Protein AF-A0A443I5N4-F1 (afdb_monomer)

Structure (mmCIF, N/CA/C/O backbone):
data_AF-A0A443I5N4-F1
#
_entry.id   AF-A0A443I5N4-F1
#
loop_
_atom_site.group_PDB
_atom_site.id
_atom_site.type_symbol
_atom_site.label_atom_id
_atom_site.label_alt_id
_atom_site.label_comp_id
_atom_site.label_asym_id
_atom_site.label_entity_id
_atom_site.label_seq_id
_atom_site.pdbx_PDB_ins_code
_atom_site.Cartn_x
_atom_site.Cartn_y
_atom_site.Cartn_z
_atom_site.occupancy
_atom_site.B_iso_or_equiv
_atom_site.auth_seq_id
_atom_site.auth_comp_id
_atom_site.auth_asym_id
_atom_site.auth_atom_id
_atom_site.pdbx_PDB_model_num
ATOM 1 N N . MET A 1 1 ? 5.174 75.623 -33.526 1.00 40.91 1 MET A N 1
ATOM 2 C CA . MET A 1 1 ? 6.272 75.729 -34.511 1.00 40.91 1 MET A CA 1
ATOM 3 C C . MET A 1 1 ? 6.609 74.339 -35.039 1.00 40.91 1 MET A C 1
ATOM 5 O O . MET A 1 1 ? 6.913 73.484 -34.219 1.00 40.91 1 MET A O 1
ATOM 9 N N . PRO A 1 2 ? 6.520 74.090 -36.356 1.00 62.66 2 PRO A N 1
ATOM 10 C CA . PRO A 1 2 ? 7.080 72.908 -37.013 1.00 62.66 2 PRO A CA 1
ATOM 11 C C . PRO A 1 2 ? 8.496 73.196 -37.557 1.00 62.66 2 PRO A C 1
ATOM 13 O O . PRO A 1 2 ? 8.831 74.354 -37.812 1.00 62.66 2 PRO A O 1
ATOM 16 N N . PRO A 1 3 ? 9.305 72.157 -37.811 1.00 56.09 3 PRO A N 1
ATOM 17 C CA . PRO A 1 3 ? 9.919 72.023 -39.141 1.00 56.09 3 PRO A CA 1
ATOM 18 C C . PRO A 1 3 ? 9.823 70.568 -39.649 1.00 56.09 3 PRO A C 1
ATOM 20 O O . PRO A 1 3 ? 10.031 69.617 -38.908 1.00 56.09 3 PRO A O 1
ATOM 23 N N . LYS A 1 4 ? 9.259 70.325 -40.837 1.00 45.94 4 LYS A N 1
ATOM 24 C CA . LYS A 1 4 ? 9.849 70.419 -42.193 1.00 45.94 4 LYS A CA 1
ATOM 25 C C . LYS A 1 4 ? 10.831 69.286 -42.566 1.00 45.94 4 LYS A C 1
ATOM 27 O O . LYS A 1 4 ? 12.027 69.373 -42.354 1.00 45.94 4 LYS A O 1
ATOM 32 N N . THR A 1 5 ? 10.240 68.300 -43.250 1.00 45.16 5 THR A N 1
ATOM 33 C CA . THR A 1 5 ? 10.582 67.755 -44.586 1.00 45.16 5 THR A CA 1
ATOM 34 C C . THR A 1 5 ? 11.909 67.043 -44.899 1.00 45.16 5 THR A C 1
ATOM 36 O O . THR A 1 5 ? 12.963 67.661 -44.933 1.00 45.16 5 THR A O 1
ATOM 39 N N . ARG A 1 6 ? 11.689 65.852 -45.494 1.00 41.34 6 ARG A N 1
ATOM 40 C CA . ARG A 1 6 ? 12.218 65.305 -46.769 1.00 41.34 6 ARG A CA 1
ATOM 41 C C . ARG A 1 6 ? 13.588 64.615 -46.791 1.00 41.34 6 ARG A C 1
ATOM 43 O O . ARG A 1 6 ? 14.618 65.210 -46.525 1.00 41.34 6 ARG A O 1
ATOM 50 N N . GLY A 1 7 ? 13.565 63.407 -47.359 1.00 35.19 7 GLY A N 1
ATOM 51 C CA . GLY A 1 7 ? 14.714 62.758 -47.990 1.00 35.19 7 GLY A CA 1
ATOM 52 C C . GLY A 1 7 ? 14.370 61.339 -48.433 1.00 35.19 7 GLY A C 1
ATOM 53 O O . GLY A 1 7 ? 14.567 60.398 -47.678 1.00 35.19 7 GLY A O 1
ATOM 54 N N . GLY A 1 8 ? 13.800 61.188 -49.631 1.00 39.12 8 GLY A N 1
ATOM 55 C CA . GLY A 1 8 ? 13.591 59.878 -50.248 1.00 39.12 8 GLY A CA 1
ATOM 56 C C . GLY A 1 8 ? 14.896 59.294 -50.793 1.00 39.12 8 GLY A C 1
ATOM 57 O O . GLY A 1 8 ? 15.786 60.037 -51.194 1.00 39.12 8 GLY A O 1
ATOM 58 N N . SER A 1 9 ? 14.981 57.965 -50.860 1.00 40.47 9 SER A N 1
ATOM 59 C CA . SER A 1 9 ? 15.924 57.276 -51.742 1.00 40.47 9 SER A CA 1
ATOM 60 C C . SER A 1 9 ? 15.370 55.913 -52.148 1.00 40.47 9 SER A C 1
ATOM 62 O O . SER A 1 9 ? 15.068 55.050 -51.327 1.00 40.47 9 SER A O 1
ATOM 64 N N . THR A 1 10 ? 15.189 55.767 -53.453 1.00 41.84 10 THR A N 1
ATOM 65 C CA . THR A 1 10 ? 14.805 54.564 -54.187 1.00 41.84 10 THR A CA 1
ATOM 66 C C . THR A 1 10 ? 15.970 53.580 -54.300 1.00 41.84 10 THR A C 1
ATOM 68 O O . THR A 1 10 ? 17.067 54.013 -54.647 1.00 41.84 10 THR A O 1
ATOM 71 N N . ARG A 1 11 ? 15.718 52.262 -54.204 1.00 38.41 11 ARG A N 1
ATOM 72 C CA . ARG A 1 11 ? 16.333 51.267 -55.114 1.00 38.41 11 ARG A CA 1
ATOM 73 C C . ARG A 1 11 ? 15.693 49.868 -55.040 1.00 38.41 11 ARG A C 1
ATOM 75 O O . ARG A 1 11 ? 15.792 49.154 -54.054 1.00 38.41 11 ARG A O 1
ATOM 82 N N . THR A 1 12 ? 15.028 49.530 -56.143 1.00 38.78 12 THR A N 1
ATOM 83 C CA . THR A 1 12 ? 15.024 48.259 -56.899 1.00 38.78 12 THR A CA 1
ATOM 84 C C . THR A 1 12 ? 15.434 46.932 -56.234 1.00 38.78 12 THR A C 1
ATOM 86 O O . THR A 1 12 ? 16.606 46.685 -55.978 1.00 38.78 12 THR A O 1
ATOM 89 N N . ARG A 1 13 ? 14.452 46.017 -56.196 1.00 37.53 13 ARG A N 1
ATOM 90 C CA . ARG A 1 13 ? 14.346 44.783 -57.012 1.00 37.53 13 ARG A CA 1
ATOM 91 C C . ARG A 1 13 ? 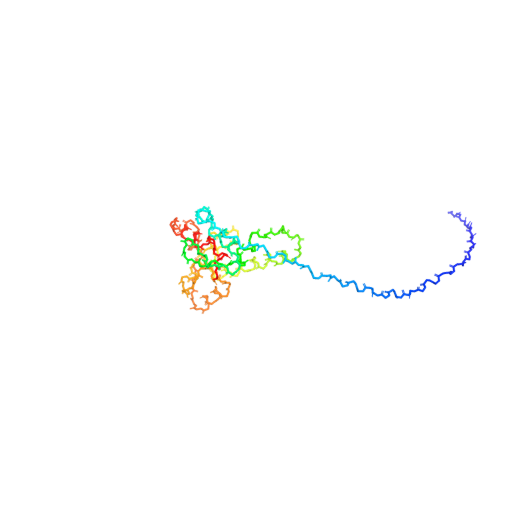15.556 43.825 -57.022 1.00 37.53 13 ARG A C 1
ATOM 93 O O . ARG A 1 13 ? 16.521 44.027 -57.747 1.00 37.53 13 ARG A O 1
ATOM 100 N N . GLY A 1 14 ? 15.388 42.687 -56.349 1.00 33.38 14 GLY A N 1
ATOM 101 C CA . GLY A 1 14 ? 16.198 41.480 -56.522 1.00 33.38 14 GLY A CA 1
ATOM 102 C C . GLY A 1 14 ? 15.397 40.256 -56.090 1.00 33.38 14 GLY A C 1
ATOM 103 O O . GLY A 1 14 ? 15.315 39.950 -54.906 1.00 33.38 14 GLY A O 1
ATOM 104 N N . GLY A 1 15 ? 14.740 39.603 -57.048 1.00 35.75 15 GLY A N 1
ATOM 105 C CA . GLY A 1 15 ? 14.042 38.343 -56.821 1.00 35.75 15 GLY A CA 1
ATOM 106 C C . GLY A 1 15 ? 15.028 37.193 -56.620 1.00 35.75 15 GLY A C 1
ATOM 107 O O . GLY A 1 15 ? 16.062 37.127 -57.278 1.00 35.75 15 GLY A O 1
ATOM 108 N N . SER A 1 16 ? 14.684 36.256 -55.742 1.00 36.03 16 SER A N 1
ATOM 109 C CA . SER A 1 16 ? 15.227 34.903 -55.800 1.00 36.03 16 SER A CA 1
ATOM 110 C C . SER A 1 16 ? 14.204 33.939 -55.212 1.00 36.03 16 SER A C 1
ATOM 112 O O . SER A 1 16 ? 14.105 33.728 -54.005 1.00 36.03 16 SER A O 1
ATOM 114 N N . THR A 1 17 ? 13.392 33.389 -56.106 1.00 38.59 17 THR A N 1
ATOM 115 C CA . THR A 1 17 ? 12.573 32.203 -55.886 1.00 38.59 17 THR A CA 1
ATOM 116 C C . THR A 1 17 ? 13.498 31.018 -55.613 1.00 38.59 17 THR A C 1
ATOM 118 O O . THR A 1 17 ? 14.087 30.466 -56.542 1.00 38.59 17 THR A O 1
ATOM 121 N N . LYS A 1 18 ? 13.636 30.610 -54.348 1.00 36.91 18 LYS A N 1
ATOM 122 C CA . LYS A 1 18 ? 14.188 29.292 -54.017 1.00 36.91 18 LYS A CA 1
ATOM 123 C C . LYS A 1 18 ? 13.056 28.276 -54.025 1.00 36.91 18 LYS A C 1
ATOM 125 O O . LYS A 1 18 ? 12.238 28.204 -53.115 1.00 36.91 18 LYS A O 1
ATOM 130 N N . THR A 1 19 ? 13.020 27.526 -55.114 1.00 37.91 19 THR A N 1
ATOM 131 C CA . THR A 1 19 ? 12.241 26.312 -55.306 1.00 37.91 19 THR A CA 1
ATOM 132 C C . THR A 1 19 ? 12.644 25.262 -54.266 1.00 37.91 19 THR A C 1
ATOM 134 O O . THR A 1 19 ? 13.806 24.873 -54.154 1.00 37.91 19 THR A O 1
ATOM 137 N N . ASN A 1 20 ? 11.667 24.797 -53.487 1.00 36.25 20 ASN A N 1
ATOM 138 C CA . ASN A 1 20 ? 11.807 23.637 -52.614 1.00 36.25 20 ASN A CA 1
ATOM 139 C C . ASN A 1 20 ? 11.751 22.364 -53.468 1.00 36.25 20 ASN A C 1
ATOM 141 O O . ASN A 1 20 ? 10.682 21.964 -53.924 1.00 36.25 20 ASN A O 1
ATOM 145 N N . ALA A 1 21 ? 12.899 21.719 -53.673 1.00 41.97 21 ALA A N 1
ATOM 146 C CA . ALA A 1 21 ? 12.963 20.343 -54.154 1.00 41.97 21 ALA A CA 1
ATOM 147 C C . ALA A 1 21 ? 12.986 19.378 -52.948 1.00 41.97 21 ALA A C 1
ATOM 149 O O . ALA A 1 21 ? 13.820 19.549 -52.053 1.00 41.97 21 ALA A O 1
ATOM 150 N N . PRO A 1 22 ? 12.122 18.348 -52.895 1.00 40.03 22 PRO A N 1
ATOM 151 C CA . PRO A 1 22 ? 12.132 17.373 -51.810 1.00 40.03 22 PRO A CA 1
ATOM 152 C C . PRO A 1 22 ? 13.304 16.392 -51.974 1.00 40.03 22 PRO A C 1
ATOM 154 O O . PRO A 1 22 ? 13.370 15.614 -52.930 1.00 40.03 22 PRO A O 1
ATOM 157 N N . LYS A 1 23 ? 14.244 16.402 -51.019 1.00 43.22 23 LYS A N 1
ATOM 158 C CA . LYS A 1 23 ? 15.298 15.383 -50.917 1.00 43.22 23 LYS A CA 1
ATOM 159 C C . LYS A 1 23 ? 14.674 14.054 -50.490 1.00 43.22 23 LYS A C 1
ATOM 161 O O . LYS A 1 23 ? 14.219 13.899 -49.361 1.00 43.22 23 LYS A O 1
ATOM 166 N N . LYS A 1 24 ? 14.679 13.099 -51.422 1.00 39.09 24 LYS A N 1
ATOM 167 C CA . LYS A 1 24 ? 14.312 11.692 -51.227 1.00 39.09 24 LYS A CA 1
ATOM 168 C C . LYS A 1 24 ? 15.035 11.111 -50.005 1.00 39.09 24 LYS A C 1
ATOM 170 O O . LYS A 1 24 ? 16.262 11.175 -49.910 1.00 39.09 24 LYS A O 1
ATOM 175 N N . GLY A 1 25 ? 14.257 10.550 -49.082 1.00 35.53 25 GLY A N 1
ATOM 176 C CA . GLY A 1 25 ? 14.743 9.895 -47.874 1.00 35.53 25 GLY A CA 1
ATOM 177 C C . GLY A 1 25 ? 15.622 8.688 -48.198 1.00 35.53 25 GLY A C 1
ATOM 178 O O . GLY A 1 25 ? 15.198 7.750 -48.870 1.00 35.53 25 GLY A O 1
ATOM 179 N N . ARG A 1 26 ? 16.856 8.704 -47.692 1.00 34.94 26 ARG A N 1
ATOM 180 C CA . ARG A 1 26 ? 17.733 7.534 -47.660 1.00 34.94 26 ARG A CA 1
ATOM 181 C C . ARG A 1 26 ? 17.419 6.759 -46.383 1.00 34.94 26 ARG A C 1
ATOM 183 O O . ARG A 1 26 ? 17.881 7.124 -45.307 1.00 34.94 26 ARG A O 1
ATOM 190 N N . ILE A 1 27 ? 16.616 5.705 -46.510 1.00 43.09 27 ILE A N 1
ATOM 191 C CA . ILE A 1 27 ? 16.392 4.717 -45.450 1.00 43.09 27 ILE A CA 1
ATOM 192 C C . ILE A 1 27 ? 17.718 3.982 -45.232 1.00 43.09 27 ILE A C 1
ATOM 194 O O . ILE A 1 27 ? 18.094 3.097 -46.001 1.00 43.09 27 ILE A O 1
ATOM 198 N N . THR A 1 28 ? 18.462 4.367 -44.199 1.00 43.59 28 THR A N 1
ATOM 199 C CA . THR A 1 28 ? 19.558 3.552 -43.682 1.00 43.59 28 THR A CA 1
ATOM 200 C C . THR A 1 28 ? 18.937 2.436 -42.850 1.00 43.59 28 THR A C 1
ATOM 202 O O . THR A 1 28 ? 18.401 2.655 -41.766 1.00 43.59 28 THR A O 1
ATOM 205 N N . LYS A 1 29 ? 18.962 1.211 -43.386 1.00 39.66 29 LYS A N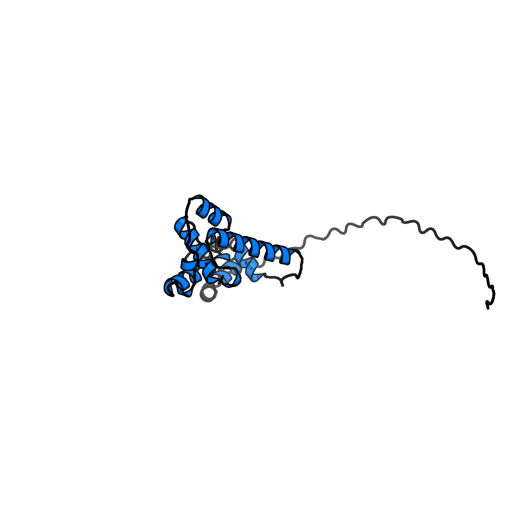 1
ATOM 206 C CA . LYS A 1 29 ? 18.625 0.002 -42.631 1.00 39.66 29 LYS A CA 1
ATOM 207 C C . LYS A 1 29 ? 19.614 -0.102 -41.464 1.00 39.66 29 LYS A C 1
ATOM 209 O O . LYS A 1 29 ? 20.764 -0.484 -41.664 1.00 39.66 29 LYS A O 1
ATOM 214 N N . ARG A 1 30 ? 19.194 0.293 -40.257 1.00 39.78 30 ARG A N 1
ATOM 215 C CA . ARG A 1 30 ? 19.932 -0.005 -39.024 1.00 39.78 30 ARG A CA 1
ATOM 216 C C . ARG A 1 30 ? 19.992 -1.524 -38.882 1.00 39.78 30 ARG A C 1
ATOM 218 O O . ARG A 1 30 ? 18.956 -2.182 -38.847 1.00 39.78 30 ARG A O 1
ATOM 225 N N . ALA A 1 31 ? 21.209 -2.056 -38.839 1.00 39.84 31 ALA A N 1
ATOM 226 C CA . ALA A 1 31 ? 21.467 -3.458 -38.551 1.00 39.84 31 ALA A CA 1
ATOM 227 C C . ALA A 1 31 ? 20.845 -3.849 -37.193 1.00 39.84 31 ALA A C 1
ATOM 229 O O . ALA A 1 31 ? 20.836 -3.023 -36.272 1.00 39.84 31 ALA A O 1
ATOM 230 N N . PRO A 1 32 ? 20.326 -5.081 -37.043 1.00 42.41 32 PRO A N 1
ATOM 231 C CA . PRO A 1 32 ? 19.790 -5.545 -35.775 1.00 42.41 32 PRO A CA 1
ATOM 232 C C . PRO A 1 32 ? 20.910 -5.588 -34.736 1.00 42.41 32 PRO A C 1
ATOM 234 O O . PRO A 1 32 ? 21.930 -6.259 -34.899 1.00 42.41 32 PRO A O 1
ATOM 237 N N . ASN A 1 33 ? 20.705 -4.826 -33.666 1.00 41.44 33 ASN A N 1
ATOM 238 C CA . ASN A 1 33 ? 21.581 -4.771 -32.512 1.00 41.44 33 ASN A CA 1
ATOM 239 C C . ASN A 1 33 ? 21.570 -6.162 -31.857 1.00 41.44 33 ASN A C 1
ATOM 241 O O . ASN A 1 33 ? 20.564 -6.548 -31.258 1.00 41.44 33 ASN A O 1
ATOM 245 N N . LYS A 1 34 ? 22.651 -6.939 -32.017 1.00 38.69 34 LYS A N 1
ATOM 246 C CA . LYS A 1 34 ? 22.850 -8.197 -31.289 1.00 38.69 34 LYS A CA 1
ATOM 247 C C . LYS A 1 34 ? 22.855 -7.860 -29.796 1.00 38.69 34 LYS A C 1
ATOM 249 O O . LYS A 1 34 ? 23.874 -7.440 -29.258 1.00 38.69 34 LYS A O 1
ATOM 254 N N . ARG A 1 35 ? 21.708 -8.028 -29.127 1.00 41.41 35 ARG A N 1
ATOM 255 C CA . ARG A 1 35 ? 21.662 -8.162 -27.669 1.00 41.41 35 ARG A CA 1
ATOM 256 C C . ARG A 1 35 ? 22.486 -9.397 -27.342 1.00 41.41 35 ARG A C 1
ATOM 258 O O . ARG A 1 35 ? 22.039 -10.516 -27.553 1.00 41.41 35 ARG A O 1
ATOM 265 N N . THR A 1 36 ? 23.701 -9.170 -26.874 1.00 37.25 36 THR A N 1
ATOM 266 C CA . THR A 1 36 ? 24.487 -10.163 -26.158 1.00 37.25 36 THR A CA 1
ATOM 267 C C . THR A 1 36 ? 23.661 -10.602 -24.955 1.00 37.25 36 THR A C 1
ATOM 269 O O . THR A 1 36 ? 23.497 -9.842 -23.997 1.00 37.25 36 THR A O 1
ATOM 272 N N . THR A 1 37 ? 23.076 -11.794 -25.037 1.00 41.91 37 THR A N 1
ATOM 273 C CA . THR A 1 37 ? 22.617 -12.559 -23.882 1.00 41.91 37 THR A CA 1
ATOM 274 C C . THR A 1 37 ? 23.803 -12.660 -22.934 1.00 41.91 37 THR A C 1
ATOM 276 O O . THR A 1 37 ? 24.834 -13.239 -23.276 1.00 41.91 37 THR A O 1
ATOM 279 N N . LYS A 1 38 ? 23.710 -11.991 -21.781 1.00 42.09 38 LYS A N 1
ATOM 280 C CA . LYS A 1 38 ? 24.686 -12.196 -20.711 1.00 42.09 38 LYS A CA 1
ATOM 281 C C . LYS A 1 38 ? 24.583 -13.667 -20.279 1.00 42.09 38 LYS A C 1
ATOM 283 O O . LYS A 1 38 ? 23.463 -14.176 -20.248 1.00 42.09 38 LYS A O 1
ATOM 288 N N . PRO A 1 39 ? 25.715 -14.337 -20.012 1.00 42.06 39 PRO A N 1
ATOM 289 C CA . PRO A 1 39 ? 25.717 -15.731 -19.591 1.00 42.06 39 PRO A CA 1
ATOM 290 C C . PRO A 1 39 ? 24.938 -15.877 -18.285 1.00 42.06 39 PRO A C 1
ATOM 292 O O . PRO A 1 39 ? 24.985 -14.976 -17.445 1.00 42.06 39 PRO A O 1
ATOM 295 N N . ASP A 1 40 ? 24.225 -16.995 -18.148 1.00 47.22 40 ASP A N 1
ATOM 296 C CA . ASP A 1 40 ? 23.499 -17.384 -16.944 1.00 47.22 40 ASP A CA 1
ATOM 297 C C . ASP A 1 40 ? 24.425 -17.260 -15.732 1.00 47.22 40 ASP A C 1
ATOM 299 O O . ASP A 1 40 ? 25.350 -18.052 -15.537 1.00 47.22 40 ASP A O 1
ATOM 303 N N . THR A 1 41 ? 24.220 -16.209 -14.937 1.00 53.81 41 THR A N 1
ATOM 304 C CA . THR A 1 41 ? 24.974 -16.000 -13.705 1.00 53.81 41 THR A CA 1
ATOM 305 C C . THR A 1 41 ? 24.492 -17.050 -12.714 1.00 53.81 41 THR A C 1
ATOM 307 O O . THR A 1 41 ? 23.511 -16.848 -12.001 1.00 53.81 41 THR A O 1
ATOM 310 N N . VAL A 1 42 ? 25.149 -18.207 -12.697 1.00 54.84 42 VAL A N 1
ATOM 311 C CA . VAL A 1 42 ? 24.952 -19.225 -11.665 1.00 54.84 42 VAL A CA 1
ATOM 312 C C . VAL A 1 42 ? 25.455 -18.624 -10.353 1.00 54.84 42 VAL A C 1
ATOM 314 O O . VAL A 1 42 ? 26.651 -18.629 -10.065 1.00 54.84 42 VAL A O 1
ATOM 317 N N . ILE A 1 43 ? 24.545 -18.025 -9.583 1.00 59.91 43 ILE A N 1
ATOM 318 C CA . ILE A 1 43 ? 24.848 -17.462 -8.266 1.00 59.91 43 ILE A CA 1
ATOM 319 C C . ILE A 1 43 ? 25.275 -18.625 -7.369 1.00 59.91 43 ILE A C 1
ATOM 321 O O . ILE A 1 43 ? 24.509 -19.564 -7.145 1.00 59.91 43 ILE A O 1
ATOM 325 N N . SER A 1 44 ? 26.504 -18.569 -6.855 1.00 60.34 44 SER A N 1
ATOM 326 C CA . SER A 1 44 ? 26.977 -19.528 -5.858 1.00 60.34 44 SER A CA 1
ATOM 327 C C . SER A 1 44 ? 26.053 -19.496 -4.638 1.00 60.34 44 SER A C 1
ATOM 329 O O . SER A 1 44 ? 25.700 -18.424 -4.144 1.00 60.34 44 SER A O 1
ATOM 331 N N . SER A 1 45 ? 25.687 -20.664 -4.111 1.00 58.66 45 SER A N 1
ATOM 332 C CA . SER A 1 45 ? 24.771 -20.796 -2.969 1.00 58.66 45 SER A CA 1
ATOM 333 C C . SER A 1 45 ? 25.220 -20.030 -1.716 1.00 58.66 45 SER A C 1
ATOM 335 O O . SER A 1 45 ? 24.382 -19.706 -0.880 1.00 58.66 45 SER A O 1
ATOM 337 N N . ARG A 1 46 ? 26.517 -19.700 -1.589 1.00 53.91 46 ARG A N 1
ATOM 338 C CA . ARG A 1 46 ? 27.040 -18.811 -0.534 1.00 53.91 46 ARG A CA 1
ATOM 339 C C . ARG A 1 46 ? 26.643 -17.351 -0.735 1.00 53.91 46 ARG A C 1
ATOM 341 O O . ARG A 1 46 ? 26.182 -16.734 0.212 1.00 53.91 46 ARG A O 1
ATOM 348 N N . GLN A 1 47 ? 26.766 -16.825 -1.951 1.00 58.78 47 GLN A N 1
ATOM 349 C CA . GLN A 1 47 ? 26.406 -15.435 -2.258 1.00 58.78 47 GLN A CA 1
ATOM 350 C C . GLN A 1 47 ? 24.893 -15.214 -2.156 1.00 58.78 47 GLN A C 1
ATOM 352 O O . GLN A 1 47 ? 24.450 -14.164 -1.715 1.00 58.78 47 GLN A O 1
ATOM 357 N N . ALA A 1 48 ? 24.091 -16.233 -2.475 1.00 60.28 48 ALA A N 1
ATOM 358 C CA . ALA A 1 48 ? 22.637 -16.171 -2.330 1.00 60.28 48 ALA A CA 1
ATOM 359 C C . ALA A 1 48 ? 22.147 -16.022 -0.874 1.00 60.28 48 ALA A C 1
ATOM 361 O O . ALA A 1 48 ? 21.005 -15.623 -0.679 1.00 60.28 48 ALA A O 1
ATOM 362 N N . ARG A 1 49 ? 22.968 -16.351 0.139 1.00 59.75 49 ARG A N 1
ATOM 363 C CA . ARG A 1 49 ? 22.588 -16.257 1.564 1.00 59.75 49 ARG A CA 1
ATOM 364 C C . ARG A 1 49 ? 22.737 -14.855 2.155 1.00 59.75 49 ARG A C 1
ATOM 366 O O . ARG A 1 49 ? 22.171 -14.603 3.209 1.00 59.75 49 ARG A O 1
ATOM 373 N N . GLU A 1 50 ? 23.500 -13.982 1.505 1.00 74.88 50 GLU A N 1
ATOM 374 C CA . GLU A 1 50 ? 23.778 -12.618 1.985 1.00 74.88 50 GLU A CA 1
ATOM 375 C C . GLU A 1 50 ? 22.906 -11.559 1.295 1.00 74.88 50 GLU A C 1
ATOM 377 O O . GLU A 1 50 ? 22.861 -10.417 1.738 1.00 74.88 50 GLU A O 1
ATOM 382 N N . LEU A 1 51 ? 22.211 -11.938 0.220 1.00 81.12 51 LEU A N 1
ATOM 383 C CA . LEU A 1 51 ? 21.385 -11.043 -0.586 1.00 81.12 51 LEU A CA 1
ATOM 384 C C . LEU A 1 51 ? 19.969 -10.931 -0.022 1.00 81.12 51 LEU A C 1
ATOM 386 O O . LEU A 1 51 ? 19.395 -11.922 0.440 1.00 81.12 51 LEU A O 1
ATOM 390 N N . SER A 1 52 ? 19.375 -9.742 -0.132 1.00 87.19 52 SER A N 1
ATOM 391 C CA . SER A 1 52 ? 17.960 -9.565 0.193 1.00 87.19 52 SER A CA 1
ATOM 392 C C . SER A 1 52 ? 17.071 -10.380 -0.768 1.00 87.19 52 SER A C 1
ATOM 394 O O . SER A 1 52 ? 17.479 -10.675 -1.901 1.00 87.19 52 SER A O 1
ATOM 396 N N . PRO A 1 53 ? 15.833 -10.742 -0.376 1.00 89.19 53 PRO A N 1
ATOM 397 C CA . PRO A 1 53 ? 14.891 -11.406 -1.278 1.00 89.19 53 PRO A CA 1
ATOM 398 C C . PRO A 1 53 ? 14.681 -10.650 -2.601 1.00 89.19 53 PRO A C 1
ATOM 400 O O . PRO A 1 53 ? 14.580 -11.264 -3.665 1.00 89.19 53 PRO A O 1
ATOM 403 N N . GLU A 1 54 ? 14.663 -9.318 -2.565 1.00 89.44 54 GLU A N 1
ATOM 404 C CA . GLU A 1 54 ? 14.533 -8.471 -3.750 1.00 89.44 54 GLU A CA 1
ATOM 405 C C . GLU A 1 54 ? 15.768 -8.557 -4.653 1.00 89.44 54 GLU A C 1
ATOM 407 O O . GLU A 1 54 ? 15.630 -8.719 -5.866 1.00 89.44 54 GLU A O 1
ATOM 412 N N . GLU A 1 55 ? 16.974 -8.494 -4.088 1.00 89.75 55 GLU A N 1
ATOM 413 C CA . GLU A 1 55 ? 18.224 -8.633 -4.844 1.00 89.75 55 GLU A CA 1
ATOM 414 C C . GLU A 1 55 ? 18.334 -10.017 -5.486 1.00 89.75 55 GLU A C 1
ATOM 416 O O . GLU A 1 55 ? 18.683 -10.146 -6.663 1.00 89.75 55 GLU A O 1
ATOM 421 N N . LEU A 1 56 ? 17.965 -11.059 -4.740 1.00 90.94 56 LEU A N 1
ATOM 422 C CA . LEU A 1 56 ? 17.947 -12.428 -5.235 1.00 90.94 56 LEU A CA 1
ATOM 423 C C . LEU A 1 56 ? 16.937 -12.593 -6.380 1.00 90.94 56 LEU A C 1
ATOM 425 O O . LEU A 1 56 ? 17.256 -13.208 -7.399 1.00 90.94 56 LEU A O 1
ATOM 429 N N . CYS A 1 57 ? 15.735 -12.024 -6.241 1.00 90.88 57 CYS A N 1
ATOM 430 C CA . CYS A 1 57 ? 14.727 -11.982 -7.302 1.00 90.88 57 CYS A CA 1
ATOM 431 C C . CYS A 1 57 ? 15.259 -11.263 -8.551 1.00 90.88 57 CYS A C 1
ATOM 433 O O . CYS A 1 57 ? 15.170 -11.790 -9.660 1.00 90.88 57 CYS A O 1
ATOM 435 N N . PHE A 1 58 ? 15.890 -10.099 -8.378 1.00 90.50 58 PHE A N 1
ATOM 436 C CA . PHE A 1 58 ? 16.457 -9.327 -9.480 1.00 90.50 58 PHE A CA 1
ATOM 437 C C . PHE A 1 58 ? 17.572 -10.078 -10.224 1.00 90.50 58 PHE A C 1
ATOM 439 O O . PHE A 1 58 ? 17.599 -10.079 -11.457 1.00 90.50 58 PHE A O 1
ATOM 446 N N . LEU A 1 59 ? 18.476 -10.741 -9.499 1.00 89.94 59 LEU A N 1
ATOM 447 C CA . LEU A 1 59 ? 19.602 -11.464 -10.094 1.00 89.94 59 LEU A CA 1
ATOM 448 C C . LEU A 1 59 ? 19.178 -12.746 -10.819 1.00 89.94 59 LEU A C 1
ATOM 450 O O . LEU A 1 59 ? 19.765 -13.081 -11.847 1.00 89.94 59 LEU A O 1
ATOM 454 N N . ARG A 1 60 ? 18.151 -13.444 -10.319 1.00 88.81 60 ARG A N 1
ATOM 455 C CA . ARG A 1 60 ? 17.597 -14.653 -10.956 1.00 88.81 60 ARG A CA 1
ATOM 456 C C . ARG A 1 60 ? 16.946 -14.376 -12.314 1.00 88.81 60 ARG A C 1
ATOM 458 O O . ARG A 1 60 ? 16.887 -15.274 -13.150 1.00 88.81 60 ARG A O 1
ATOM 465 N N . GLY A 1 61 ? 16.494 -13.147 -12.558 1.00 88.00 61 GLY A N 1
ATOM 466 C CA . GLY A 1 61 ? 15.892 -12.765 -13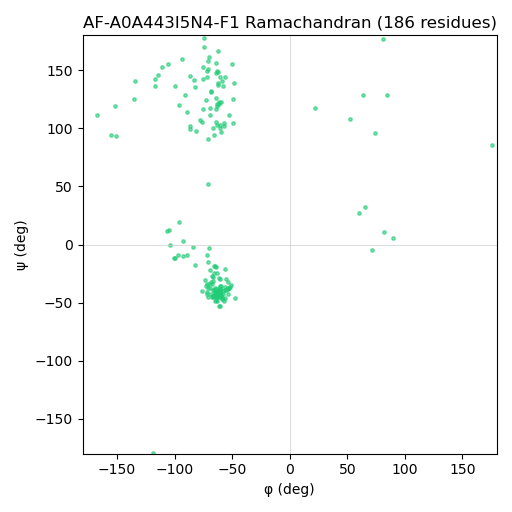.834 1.00 88.00 61 GLY A CA 1
ATOM 467 C C . GLY A 1 61 ? 14.412 -13.168 -13.975 1.00 88.00 61 GLY A C 1
ATOM 468 O O . GLY A 1 61 ? 13.851 -13.824 -13.100 1.00 88.00 61 GLY A O 1
ATOM 469 N N . PRO A 1 62 ? 13.763 -12.802 -15.099 1.00 90.62 62 PRO A N 1
ATOM 470 C CA . PRO A 1 62 ? 12.316 -12.972 -15.298 1.00 90.62 62 PRO A CA 1
ATOM 471 C C . PRO A 1 62 ? 11.860 -14.433 -15.404 1.00 90.62 62 PRO A C 1
ATOM 473 O O . PRO A 1 62 ? 10.718 -14.736 -15.082 1.00 90.62 62 PRO A O 1
ATOM 476 N N . ASN A 1 63 ? 12.748 -15.324 -15.852 1.00 91.00 63 ASN A N 1
ATOM 477 C CA . ASN A 1 63 ? 12.483 -16.760 -16.003 1.00 91.00 63 ASN A CA 1
ATOM 478 C C . ASN A 1 63 ? 13.164 -17.589 -14.901 1.00 91.00 63 ASN A C 1
ATOM 480 O O . ASN A 1 63 ? 13.307 -18.803 -15.039 1.00 91.00 63 ASN A O 1
ATOM 484 N N . GLY A 1 64 ? 13.657 -16.931 -13.850 1.00 87.25 64 GLY A N 1
ATOM 485 C CA . GLY A 1 64 ? 14.299 -17.595 -12.726 1.00 87.25 64 GLY A CA 1
ATOM 486 C C . GLY A 1 64 ? 13.296 -18.305 -11.808 1.00 87.25 64 GLY A C 1
ATOM 487 O O . GLY A 1 64 ? 12.085 -18.117 -11.933 1.00 87.25 64 GLY A O 1
ATOM 488 N N . PRO A 1 65 ? 13.786 -19.121 -10.858 1.00 89.25 65 PRO A N 1
ATOM 489 C CA . PRO A 1 65 ? 12.930 -19.756 -9.863 1.00 89.25 65 PRO A CA 1
ATOM 490 C C . PRO A 1 65 ? 12.251 -18.706 -8.966 1.00 89.25 65 PRO A C 1
ATOM 492 O O . PRO A 1 65 ? 12.860 -17.662 -8.695 1.00 89.25 65 PRO A O 1
ATOM 495 N N . PRO A 1 66 ? 11.032 -18.985 -8.462 1.00 92.38 66 PRO A N 1
ATOM 496 C CA . PRO A 1 66 ? 10.291 -18.045 -7.630 1.00 92.38 66 PRO A CA 1
ATOM 497 C C . PRO A 1 66 ? 11.089 -17.673 -6.377 1.00 92.38 66 PRO A C 1
ATOM 499 O O . PRO A 1 66 ? 11.780 -18.501 -5.769 1.00 92.38 66 PRO A O 1
ATOM 502 N N . THR A 1 67 ? 11.009 -16.399 -6.007 1.00 93.19 67 THR A N 1
ATOM 503 C CA . THR A 1 67 ? 11.621 -15.852 -4.795 1.00 93.19 67 THR A CA 1
ATOM 504 C C . THR A 1 67 ? 10.514 -15.348 -3.888 1.00 93.19 67 THR A C 1
ATOM 506 O O . THR A 1 67 ? 9.578 -14.707 -4.363 1.00 93.19 67 THR A O 1
ATOM 509 N N . TYR A 1 68 ? 10.627 -15.636 -2.597 1.00 93.50 68 TYR A N 1
ATOM 510 C CA . TYR A 1 68 ? 9.623 -15.296 -1.597 1.00 93.50 68 TYR A CA 1
ATOM 511 C C . TYR A 1 68 ? 10.190 -14.272 -0.619 1.00 93.50 68 TYR A C 1
ATOM 513 O O . TYR A 1 68 ? 11.388 -14.303 -0.327 1.00 93.50 68 TYR A O 1
ATOM 521 N N . ASP A 1 69 ? 9.345 -13.365 -0.137 1.00 91.12 69 ASP A N 1
ATOM 522 C CA . ASP A 1 69 ? 9.695 -12.472 0.962 1.00 91.12 69 ASP A CA 1
ATOM 523 C C . ASP A 1 69 ? 9.707 -13.210 2.315 1.00 91.12 69 ASP A C 1
ATOM 525 O O . ASP A 1 69 ? 9.415 -14.404 2.410 1.00 91.12 69 ASP A O 1
ATOM 529 N N . HIS A 1 70 ? 10.054 -12.488 3.380 1.00 89.00 70 HIS A N 1
ATOM 530 C CA . HIS A 1 70 ? 10.104 -13.028 4.741 1.00 89.00 70 HIS A CA 1
ATOM 531 C C . HIS A 1 70 ? 8.725 -13.443 5.291 1.00 89.00 70 HIS A C 1
ATOM 533 O O . HIS A 1 70 ? 8.664 -14.239 6.224 1.00 89.00 70 HIS A O 1
ATOM 539 N N . LEU A 1 71 ? 7.630 -12.947 4.703 1.00 87.38 71 LEU A N 1
ATOM 540 C CA . LEU A 1 71 ? 6.254 -13.336 5.027 1.00 87.38 71 LEU A CA 1
ATOM 541 C C . LEU A 1 71 ? 5.735 -14.471 4.124 1.00 87.38 71 LEU A C 1
ATOM 543 O O . LEU A 1 71 ? 4.576 -14.868 4.241 1.00 87.38 71 LEU A O 1
ATOM 547 N N . GLY A 1 72 ? 6.574 -15.008 3.231 1.00 90.94 72 GLY A N 1
ATOM 548 C CA . GLY A 1 72 ? 6.236 -16.112 2.335 1.00 90.94 72 GLY A CA 1
ATOM 549 C C . GLY A 1 72 ? 5.479 -15.710 1.066 1.00 90.94 72 GLY A C 1
ATOM 550 O O . GLY A 1 72 ? 4.996 -16.587 0.349 1.00 90.94 72 GLY A O 1
ATOM 551 N N . TYR A 1 73 ? 5.371 -14.419 0.745 1.00 92.38 73 TYR A N 1
ATOM 552 C CA . TYR A 1 73 ? 4.752 -13.961 -0.499 1.00 92.38 73 TYR A CA 1
ATOM 553 C C . TYR A 1 73 ? 5.729 -14.014 -1.665 1.00 92.38 73 TYR A C 1
ATOM 555 O O . TYR A 1 73 ? 6.867 -13.559 -1.569 1.00 92.38 73 TYR A O 1
ATOM 563 N N . GLU A 1 74 ? 5.259 -14.518 -2.805 1.00 93.69 74 GLU A N 1
ATOM 564 C CA . GLU A 1 74 ? 6.052 -14.544 -4.029 1.00 93.69 74 GLU A CA 1
ATOM 565 C C . GLU A 1 74 ? 6.270 -13.126 -4.578 1.00 93.69 74 GLU A C 1
ATOM 567 O O . GLU A 1 74 ? 5.327 -12.339 -4.731 1.00 93.69 74 GLU A O 1
ATOM 572 N N . LEU A 1 75 ? 7.524 -12.817 -4.904 1.00 93.31 75 LEU A N 1
ATOM 573 C CA . LEU A 1 75 ? 7.928 -11.546 -5.487 1.00 93.31 75 LEU A CA 1
ATOM 574 C C . LEU A 1 75 ? 7.722 -11.528 -7.007 1.00 93.31 75 LEU A C 1
ATOM 576 O O . LEU A 1 75 ? 7.982 -12.496 -7.723 1.00 93.31 75 LEU A O 1
ATOM 580 N N . ASP A 1 76 ? 7.294 -10.380 -7.518 1.00 93.44 76 ASP A N 1
ATOM 581 C CA . ASP A 1 76 ? 7.177 -10.081 -8.937 1.00 93.44 76 ASP A CA 1
ATOM 582 C C . ASP A 1 76 ? 8.491 -9.490 -9.459 1.00 93.44 76 ASP A C 1
ATOM 584 O O . ASP A 1 76 ? 8.879 -8.368 -9.113 1.00 93.44 76 ASP A O 1
ATOM 588 N N . TYR A 1 77 ? 9.156 -10.232 -10.346 1.00 93.00 77 TYR A N 1
ATOM 589 C CA . TYR A 1 77 ? 10.401 -9.798 -10.973 1.00 93.00 77 TYR A CA 1
ATOM 590 C C . TYR A 1 77 ? 10.290 -8.424 -11.645 1.00 93.00 77 TYR A C 1
ATOM 592 O O . TYR A 1 77 ? 11.199 -7.608 -11.518 1.00 93.00 77 TYR A O 1
ATOM 600 N N . HIS A 1 78 ? 9.200 -8.134 -12.360 1.00 92.31 78 HIS A N 1
ATOM 601 C CA . HIS A 1 78 ? 9.052 -6.869 -13.078 1.00 92.31 78 HIS A CA 1
ATOM 602 C C . HIS A 1 78 ? 8.881 -5.690 -12.119 1.00 92.31 78 HIS A C 1
ATOM 604 O O . HIS A 1 78 ? 9.448 -4.621 -12.371 1.00 92.31 78 HIS A O 1
ATOM 610 N N . LYS A 1 79 ? 8.164 -5.881 -11.003 1.00 91.75 79 LYS A N 1
ATOM 611 C CA . LYS A 1 79 ? 8.029 -4.856 -9.953 1.00 91.75 79 LYS A CA 1
ATOM 612 C C . LYS A 1 79 ? 9.374 -4.599 -9.267 1.00 91.75 79 LYS A C 1
ATOM 614 O O . LYS A 1 79 ? 9.780 -3.443 -9.125 1.00 91.75 79 LYS A O 1
ATOM 619 N N . VAL A 1 80 ? 10.099 -5.665 -8.924 1.00 91.12 80 VAL A N 1
ATOM 620 C CA . VAL A 1 80 ? 11.443 -5.587 -8.331 1.00 91.12 80 VAL A CA 1
ATOM 621 C C . VAL A 1 80 ? 12.422 -4.898 -9.289 1.00 91.12 80 VAL A C 1
ATOM 623 O O . VAL A 1 80 ? 13.028 -3.886 -8.936 1.00 91.12 80 VAL A O 1
ATOM 626 N N . ALA A 1 81 ? 12.526 -5.366 -10.535 1.00 90.62 81 ALA A N 1
ATOM 627 C CA . ALA A 1 81 ? 13.415 -4.800 -11.548 1.00 90.62 81 ALA A CA 1
ATOM 628 C C . ALA A 1 81 ? 13.102 -3.329 -11.849 1.00 90.62 81 ALA A C 1
ATOM 630 O O . ALA A 1 81 ? 14.021 -2.521 -12.008 1.00 90.62 81 ALA A O 1
ATOM 631 N N . GLY A 1 82 ? 11.818 -2.959 -11.877 1.00 87.56 82 GLY A N 1
ATOM 632 C CA . GLY A 1 82 ? 11.384 -1.569 -12.002 1.00 87.56 82 GLY A CA 1
ATOM 633 C C . GLY A 1 82 ? 11.893 -0.682 -10.862 1.00 87.56 82 GLY A C 1
ATOM 634 O O . GLY A 1 82 ? 12.267 0.466 -11.104 1.00 87.56 82 GLY A O 1
ATOM 635 N N . SER A 1 83 ? 11.978 -1.216 -9.640 1.00 85.12 83 SER A N 1
ATOM 636 C CA . SER A 1 83 ? 12.498 -0.490 -8.477 1.00 85.12 83 SER A CA 1
ATOM 637 C C . SER A 1 83 ? 14.015 -0.284 -8.524 1.00 85.12 83 SER A C 1
ATOM 639 O O . SER A 1 83 ? 14.481 0.820 -8.245 1.00 85.12 83 SER A O 1
ATOM 641 N N . PHE A 1 84 ? 14.782 -1.294 -8.952 1.00 80.62 84 PHE A N 1
ATOM 642 C CA . PHE A 1 84 ? 16.236 -1.167 -9.160 1.00 80.62 84 PHE A CA 1
ATOM 643 C C . PHE A 1 84 ? 16.587 -0.214 -10.310 1.00 80.62 84 PHE A C 1
ATOM 645 O O . PHE A 1 84 ? 17.641 0.417 -10.312 1.00 80.62 84 PHE A O 1
ATOM 652 N N . CYS A 1 85 ? 15.694 -0.084 -11.291 1.00 72.62 85 CYS A N 1
ATOM 653 C CA . CYS A 1 85 ? 15.910 0.722 -12.489 1.00 72.62 85 CYS A CA 1
ATOM 654 C C . CYS A 1 85 ? 15.303 2.135 -12.403 1.00 72.62 85 CYS A C 1
ATOM 656 O O . CYS A 1 85 ? 15.098 2.758 -13.451 1.00 72.62 85 CYS A O 1
ATOM 658 N N . ARG A 1 86 ? 14.998 2.655 -11.201 1.00 63.12 86 ARG A N 1
ATOM 659 C CA . ARG A 1 86 ? 14.398 3.991 -11.022 1.00 63.12 86 ARG A CA 1
ATOM 660 C C . ARG A 1 86 ? 15.279 5.074 -11.654 1.00 63.12 86 ARG A C 1
ATOM 662 O O . ARG A 1 86 ? 16.286 5.502 -11.099 1.00 63.12 86 ARG A O 1
ATOM 669 N N . ARG A 1 87 ? 14.870 5.537 -12.836 1.00 61.34 87 ARG A N 1
ATOM 670 C CA . ARG A 1 87 ? 15.415 6.735 -13.482 1.00 61.34 87 ARG A CA 1
ATOM 671 C C . ARG A 1 87 ? 14.934 7.967 -12.713 1.00 61.34 87 ARG A C 1
ATOM 673 O O . ARG A 1 87 ? 13.846 7.943 -12.137 1.00 61.34 87 ARG A O 1
ATOM 680 N N . GLY A 1 88 ? 15.747 9.025 -12.697 1.00 61.19 88 GLY A N 1
ATOM 681 C CA . GLY A 1 88 ? 15.405 10.290 -12.041 1.00 61.19 88 GLY A CA 1
ATOM 682 C C . GLY A 1 88 ? 14.006 10.772 -12.434 1.00 61.19 88 GLY A C 1
ATOM 683 O O . GLY A 1 88 ? 13.606 10.631 -13.590 1.00 61.19 88 GLY A O 1
ATOM 684 N N . ARG A 1 89 ? 13.254 11.291 -11.455 1.00 62.84 89 ARG A N 1
ATOM 685 C CA . ARG A 1 89 ? 11.864 11.726 -11.642 1.00 62.84 89 ARG A CA 1
ATOM 686 C C . ARG A 1 89 ? 11.832 12.895 -12.634 1.00 62.84 89 ARG A C 1
ATOM 688 O O . ARG A 1 89 ? 12.403 13.941 -12.326 1.00 62.84 89 ARG A O 1
ATOM 695 N N . PRO A 1 90 ? 11.202 12.755 -13.811 1.00 59.69 90 PRO A N 1
ATOM 696 C CA . PRO A 1 90 ? 11.097 13.865 -14.745 1.00 59.69 90 PRO A CA 1
ATOM 697 C C . PRO A 1 90 ? 10.164 14.935 -14.164 1.00 59.69 90 PRO A C 1
ATOM 699 O O . PRO A 1 90 ? 9.056 14.606 -13.744 1.00 59.69 90 PRO A O 1
ATOM 702 N N . GLY A 1 91 ? 10.570 16.208 -14.186 1.00 70.44 91 GLY A N 1
ATOM 703 C CA . GLY A 1 91 ? 9.709 17.363 -13.874 1.00 70.44 91 GLY A CA 1
ATOM 704 C C . GLY A 1 91 ? 8.670 17.619 -14.972 1.00 70.44 91 GLY A C 1
ATOM 705 O O . GLY A 1 91 ? 8.620 18.696 -15.552 1.00 70.44 91 GLY A O 1
ATOM 706 N N . THR A 1 92 ? 7.919 16.583 -15.336 1.00 80.44 92 THR A N 1
ATOM 707 C CA . THR A 1 92 ? 6.980 16.563 -16.465 1.00 80.44 92 THR A CA 1
ATOM 708 C C . THR A 1 92 ? 5.541 16.623 -15.973 1.00 80.44 92 THR A C 1
ATOM 710 O O . THR A 1 92 ? 5.258 16.140 -14.880 1.00 80.44 92 THR A O 1
ATOM 713 N N . GLN A 1 93 ? 4.626 17.113 -16.814 1.00 85.50 93 GLN A N 1
ATOM 714 C CA . GLN A 1 93 ? 3.182 17.117 -16.538 1.00 85.50 93 GLN A CA 1
ATOM 715 C C . GLN A 1 93 ? 2.651 15.729 -16.130 1.00 85.50 93 GLN A C 1
ATOM 717 O O . GLN A 1 93 ? 1.855 15.599 -15.214 1.00 85.50 93 GLN A O 1
ATOM 722 N N . ALA A 1 94 ? 3.172 14.655 -16.727 1.00 83.62 94 ALA A N 1
ATOM 723 C CA . ALA A 1 94 ? 2.779 13.295 -16.358 1.00 83.62 94 ALA A CA 1
ATOM 724 C C . ALA A 1 94 ? 3.069 12.952 -14.881 1.00 83.62 94 ALA A C 1
ATOM 726 O O . ALA A 1 94 ? 2.375 12.133 -14.283 1.00 83.62 94 ALA A O 1
ATOM 727 N N . TYR A 1 95 ? 4.099 13.561 -14.284 1.00 84.81 95 TYR A N 1
ATOM 728 C CA . TYR A 1 95 ? 4.417 13.376 -12.869 1.00 84.81 95 TYR A CA 1
ATOM 729 C C . TYR A 1 95 ? 3.465 14.168 -11.968 1.00 84.81 95 TYR A C 1
ATOM 731 O O . TYR A 1 95 ? 3.028 13.634 -10.952 1.00 84.81 95 TYR A O 1
ATOM 739 N N . THR A 1 96 ? 3.109 15.401 -12.344 1.00 87.94 96 THR A N 1
ATOM 740 C CA . THR A 1 96 ? 2.110 16.187 -11.604 1.00 87.94 96 THR A CA 1
ATOM 741 C C . THR A 1 96 ? 0.739 15.520 -11.666 1.00 87.94 96 THR A C 1
ATOM 743 O O . THR A 1 96 ? 0.121 15.331 -10.624 1.00 87.94 96 THR A O 1
ATOM 746 N N . ASP A 1 97 ? 0.328 15.031 -12.839 1.00 89.25 97 ASP A N 1
ATOM 747 C CA . ASP A 1 97 ? -0.934 14.302 -13.014 1.00 89.25 97 ASP A CA 1
ATOM 748 C C . ASP A 1 97 ? -0.973 13.017 -12.160 1.00 89.25 97 ASP A C 1
ATOM 750 O O . ASP A 1 97 ? -2.016 12.644 -11.619 1.00 89.25 97 ASP A O 1
ATOM 754 N N . MET A 1 98 ? 0.172 12.337 -12.009 1.00 87.56 98 MET A N 1
ATOM 755 C CA . MET A 1 98 ? 0.302 11.165 -11.137 1.00 87.56 98 MET A CA 1
ATOM 756 C C . MET A 1 98 ? 0.132 11.532 -9.658 1.00 87.56 98 MET A C 1
ATOM 758 O O . MET A 1 98 ? -0.601 10.838 -8.954 1.00 87.56 98 MET A O 1
ATOM 762 N N . LEU A 1 99 ? 0.758 12.620 -9.195 1.00 88.44 99 LEU A N 1
ATOM 763 C CA . LEU A 1 99 ? 0.610 13.090 -7.814 1.00 88.44 99 LEU A CA 1
ATOM 764 C C . LEU A 1 99 ? -0.832 13.500 -7.507 1.00 88.44 99 LEU A C 1
ATOM 766 O O . LEU A 1 99 ? -1.371 13.090 -6.483 1.00 88.44 99 LEU A O 1
ATOM 770 N N . GLU A 1 100 ? -1.476 14.240 -8.410 1.00 91.25 100 GLU A N 1
ATOM 771 C CA . GLU A 1 100 ? -2.881 14.620 -8.249 1.00 91.25 100 GLU A CA 1
ATOM 772 C C . GLU A 1 100 ? -3.804 13.402 -8.200 1.00 91.25 100 GLU A C 1
ATOM 774 O O . GLU A 1 100 ? -4.788 13.390 -7.460 1.00 91.25 100 GLU A O 1
ATOM 779 N N . ARG A 1 101 ? -3.518 12.365 -8.996 1.00 89.75 101 ARG A N 1
ATOM 780 C CA . ARG A 1 101 ? -4.279 11.116 -8.950 1.00 89.75 101 ARG A CA 1
ATOM 781 C C . ARG A 1 101 ? -4.116 10.415 -7.602 1.00 89.75 101 ARG A C 1
ATOM 783 O O . ARG A 1 101 ? -5.119 10.019 -7.018 1.00 89.75 101 ARG A O 1
ATOM 790 N N . ASP A 1 102 ? -2.885 10.283 -7.113 1.00 88.19 102 ASP A N 1
ATOM 791 C CA . ASP A 1 102 ? -2.593 9.666 -5.813 1.00 88.19 102 ASP A CA 1
ATOM 792 C C . ASP A 1 102 ? -3.267 10.439 -4.664 1.00 88.19 102 ASP A C 1
ATOM 794 O O . ASP A 1 102 ? -3.837 9.853 -3.745 1.00 88.19 102 ASP A O 1
ATOM 798 N N . GLU A 1 103 ? -3.287 11.769 -4.747 1.00 89.00 103 GLU A N 1
ATOM 799 C CA . GLU A 1 103 ? -3.983 12.628 -3.789 1.00 89.00 103 GLU A CA 1
ATOM 800 C C . GLU A 1 103 ? -5.508 12.446 -3.832 1.00 89.00 103 GLU A C 1
ATOM 802 O O . GLU A 1 103 ? -6.141 12.275 -2.787 1.00 89.00 103 GLU A O 1
ATOM 807 N N . ARG A 1 104 ? -6.106 12.391 -5.029 1.00 90.62 104 ARG A N 1
ATOM 808 C CA . ARG A 1 104 ? -7.539 12.093 -5.201 1.00 90.62 104 ARG A CA 1
ATO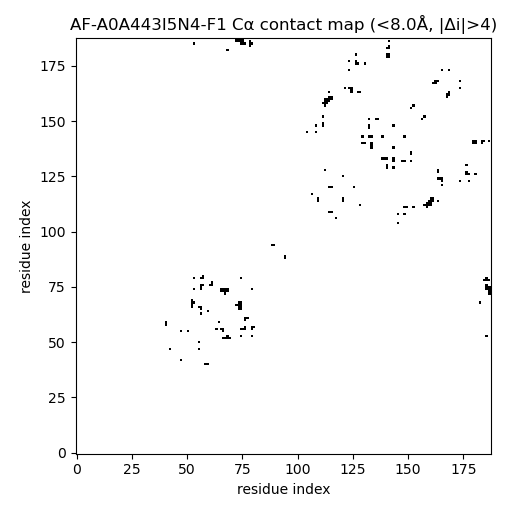M 809 C C . ARG A 1 104 ? -7.908 10.725 -4.632 1.00 90.62 104 ARG A C 1
ATOM 811 O O . ARG A 1 104 ? -8.915 10.611 -3.936 1.00 90.62 104 ARG A O 1
ATOM 818 N N . GLU A 1 105 ? -7.093 9.703 -4.885 1.00 91.25 105 GLU A N 1
ATOM 819 C CA . GLU A 1 105 ? -7.311 8.356 -4.348 1.00 91.25 105 GLU A CA 1
ATOM 820 C C . GLU A 1 105 ? -7.218 8.344 -2.812 1.00 91.25 105 GLU A C 1
ATOM 822 O O . GLU A 1 105 ? -8.071 7.757 -2.147 1.00 91.25 105 GLU A O 1
ATOM 827 N N . LYS A 1 106 ? -6.245 9.047 -2.216 1.00 88.56 106 LYS A N 1
ATOM 828 C CA . LYS A 1 106 ? -6.141 9.183 -0.750 1.00 88.56 106 LYS A CA 1
ATOM 829 C C . LYS A 1 106 ? -7.338 9.900 -0.138 1.00 88.56 106 LYS A C 1
ATOM 831 O O . LYS A 1 106 ? -7.819 9.473 0.911 1.00 88.56 106 LYS A O 1
ATOM 836 N N . ASN A 1 107 ? -7.822 10.963 -0.777 1.00 89.56 107 ASN A N 1
ATOM 837 C CA . ASN A 1 107 ? -9.010 11.682 -0.320 1.00 89.56 107 ASN A CA 1
ATOM 838 C C . ASN A 1 107 ? -10.245 10.788 -0.366 1.00 89.56 107 ASN A C 1
ATOM 840 O O . ASN A 1 107 ? -10.950 10.674 0.630 1.00 89.56 107 ASN A O 1
ATOM 844 N N . ARG A 1 108 ? -10.425 10.044 -1.460 1.00 90.62 108 ARG A N 1
ATOM 845 C CA . ARG A 1 108 ? -11.545 9.114 -1.595 1.00 90.62 108 ARG A CA 1
ATOM 846 C C . ARG A 1 108 ? -11.531 8.007 -0.538 1.00 90.62 108 ARG A C 1
ATOM 848 O O . ARG A 1 108 ? -12.582 7.662 -0.006 1.00 90.62 108 ARG A O 1
ATOM 855 N N . LYS A 1 109 ? -10.356 7.462 -0.201 1.00 90.62 109 LYS A N 1
ATOM 856 C CA . LYS A 1 109 ? -10.223 6.497 0.907 1.00 90.62 109 LYS A CA 1
ATOM 857 C C . LYS A 1 109 ? -10.644 7.109 2.238 1.00 90.62 109 LYS A C 1
ATOM 859 O O . LYS A 1 109 ? -11.336 6.456 3.008 1.00 90.62 109 LYS A O 1
ATOM 864 N N . ALA A 1 110 ? -10.250 8.349 2.503 1.00 88.38 110 ALA A N 1
ATOM 865 C CA . ALA A 1 110 ? -10.603 9.016 3.746 1.00 88.38 110 ALA A CA 1
ATOM 866 C C . ALA A 1 110 ? -12.106 9.286 3.869 1.00 88.38 110 ALA A C 1
ATOM 868 O O . ALA A 1 110 ? -12.651 9.073 4.949 1.00 88.38 110 ALA A O 1
ATOM 869 N N . ASP A 1 111 ? -12.766 9.668 2.771 1.00 89.00 111 ASP A N 1
ATOM 870 C CA . ASP A 1 111 ? -14.223 9.848 2.732 1.00 89.00 111 ASP A CA 1
ATOM 871 C C . ASP A 1 111 ? -14.955 8.554 3.117 1.00 89.00 111 ASP A C 1
ATOM 873 O O . ASP A 1 111 ? -15.940 8.582 3.849 1.00 89.00 111 ASP A O 1
ATOM 877 N N . ILE A 1 112 ? -14.454 7.407 2.647 1.00 89.69 112 ILE A N 1
ATOM 878 C CA . ILE A 1 112 ? -15.017 6.086 2.957 1.00 89.69 112 ILE A CA 1
ATOM 879 C C . ILE A 1 112 ? -14.737 5.677 4.405 1.00 89.69 112 ILE A C 1
ATOM 881 O O . ILE A 1 112 ? -15.608 5.124 5.074 1.00 89.69 112 ILE A O 1
ATOM 885 N N . MET A 1 113 ? -13.518 5.925 4.883 1.00 88.88 113 MET A N 1
ATOM 886 C CA . MET A 1 113 ? -13.070 5.482 6.205 1.00 88.88 113 MET A CA 1
ATOM 887 C C . MET A 1 113 ? -13.477 6.439 7.335 1.00 88.88 113 MET A C 1
ATOM 889 O O . MET A 1 113 ? -13.154 6.178 8.493 1.00 88.88 113 MET A O 1
ATOM 893 N N . GLY A 1 114 ? -14.140 7.557 7.014 1.00 82.06 114 GLY A N 1
ATOM 894 C CA . GLY A 1 114 ? -14.481 8.603 7.982 1.00 82.06 114 GLY A CA 1
ATOM 895 C C . GLY A 1 114 ? -13.247 9.219 8.646 1.00 82.06 114 GLY A C 1
ATOM 896 O O . GLY A 1 114 ? -13.316 9.634 9.799 1.00 82.06 114 GLY A O 1
ATOM 897 N N . GLY A 1 115 ? -12.105 9.196 7.953 1.00 69.31 115 GLY A N 1
ATOM 898 C CA . GLY A 1 115 ? -10.799 9.561 8.494 1.00 69.31 115 GLY A CA 1
ATOM 899 C C . GLY A 1 115 ? -10.642 11.058 8.777 1.00 69.31 115 GLY A C 1
ATOM 900 O O . GLY A 1 115 ? -11.362 11.869 8.194 1.00 69.31 115 GLY A O 1
ATOM 901 N N . PRO A 1 116 ? -9.665 11.450 9.615 1.00 65.62 116 PRO A N 1
ATOM 902 C CA . PRO A 1 116 ? -9.416 12.857 9.911 1.00 65.62 116 PRO A CA 1
ATOM 903 C C . PRO A 1 116 ? -9.002 13.653 8.656 1.00 65.62 116 PRO A C 1
ATOM 905 O O . PRO A 1 116 ? -8.680 13.086 7.596 1.00 65.62 116 PRO A O 1
ATOM 908 N N . GLU A 1 117 ? -9.017 14.987 8.772 1.00 63.88 117 GLU A N 1
ATOM 909 C CA . GLU A 1 117 ? -8.587 15.897 7.703 1.00 63.88 117 GLU A CA 1
ATOM 910 C C . GLU A 1 117 ? -7.207 15.521 7.142 1.00 63.88 117 GLU A C 1
ATOM 912 O O . GLU A 1 117 ? -6.385 14.871 7.792 1.00 63.88 117 GLU A O 1
ATOM 917 N N . TRP A 1 118 ? -6.950 15.926 5.895 1.00 57.69 118 TRP A N 1
ATOM 918 C CA . TRP A 1 118 ? -5.773 15.513 5.122 1.00 57.69 118 TRP A CA 1
ATOM 919 C C . TRP A 1 118 ? -4.439 15.699 5.873 1.00 57.69 118 TRP A C 1
ATOM 921 O O . TRP A 1 118 ? -3.542 14.867 5.750 1.00 57.69 118 TRP A O 1
ATOM 931 N N . ASN A 1 119 ? -4.339 16.754 6.684 1.00 58.06 119 ASN A N 1
ATOM 932 C CA . ASN A 1 119 ? -3.169 17.156 7.467 1.00 58.06 119 ASN A CA 1
ATOM 933 C C . ASN A 1 119 ? -2.857 16.226 8.655 1.00 58.06 119 ASN A C 1
ATOM 935 O O . ASN A 1 119 ? -1.753 16.277 9.189 1.00 58.06 119 ASN A O 1
ATOM 939 N N . GLN A 1 120 ? -3.795 15.369 9.056 1.00 60.31 120 GLN A N 1
ATOM 940 C CA . GLN A 1 120 ? -3.638 14.416 10.159 1.00 60.31 120 GLN A CA 1
ATOM 941 C C . GLN A 1 120 ? -3.417 12.976 9.667 1.00 60.31 120 GLN A C 1
ATOM 943 O O . GLN A 1 120 ? -3.236 12.057 10.467 1.00 60.31 120 GLN A O 1
ATOM 948 N N . ARG A 1 121 ? -3.409 12.752 8.346 1.00 72.56 121 ARG A N 1
ATOM 949 C CA . ARG A 1 121 ? -3.252 11.418 7.756 1.00 72.56 121 ARG A CA 1
ATOM 950 C C . ARG A 1 121 ? -1.780 11.030 7.712 1.00 72.56 121 ARG A C 1
ATOM 952 O O . ARG A 1 121 ? -1.043 11.391 6.796 1.00 72.56 121 ARG A O 1
ATOM 959 N N . SER A 1 122 ? -1.357 10.256 8.703 1.00 82.88 122 SER A N 1
ATOM 960 C CA . SER A 1 122 ? -0.042 9.618 8.685 1.00 82.88 122 SER A CA 1
ATOM 961 C C . SER A 1 122 ? 0.008 8.480 7.653 1.00 82.88 122 SER A C 1
ATOM 963 O O . SER A 1 122 ? -1.019 7.899 7.290 1.00 82.88 122 SER A O 1
ATOM 965 N N . ALA A 1 123 ? 1.212 8.110 7.204 1.00 85.88 123 ALA A N 1
ATOM 966 C CA . ALA A 1 123 ? 1.391 6.907 6.387 1.00 85.88 123 ALA A CA 1
ATOM 967 C C . ALA A 1 123 ? 0.848 5.655 7.103 1.00 85.88 123 ALA A C 1
ATOM 969 O O . ALA A 1 123 ? 0.214 4.820 6.465 1.00 85.88 123 ALA A O 1
ATOM 970 N N . MET A 1 124 ? 1.015 5.584 8.429 1.00 88.44 124 MET A N 1
ATOM 971 C CA . MET A 1 124 ? 0.485 4.510 9.271 1.00 88.44 124 MET A CA 1
ATOM 972 C C . MET A 1 124 ? -1.043 4.415 9.180 1.00 88.44 124 MET A C 1
ATOM 974 O O . MET A 1 124 ? -1.579 3.333 8.974 1.00 88.44 124 MET A O 1
ATOM 978 N N . THR A 1 125 ? -1.754 5.542 9.238 1.00 88.56 125 THR A N 1
ATOM 979 C CA . THR A 1 125 ? -3.221 5.582 9.111 1.00 88.56 125 THR A CA 1
ATOM 980 C C . THR A 1 125 ? -3.690 4.979 7.784 1.00 88.56 125 THR A C 1
ATOM 982 O O . THR A 1 125 ? -4.616 4.171 7.761 1.00 88.56 125 THR A O 1
ATOM 985 N N . LEU A 1 126 ? -3.011 5.293 6.674 1.00 89.12 126 LEU A N 1
ATOM 986 C CA . LEU A 1 126 ? -3.323 4.698 5.369 1.00 89.12 126 LEU A CA 1
ATOM 987 C C . LEU A 1 126 ? -3.055 3.186 5.336 1.00 89.12 126 LEU A C 1
ATOM 989 O O . LEU A 1 126 ? -3.807 2.440 4.700 1.00 89.12 126 LEU A O 1
ATOM 993 N N . MET A 1 127 ? -1.992 2.729 6.003 1.00 91.81 127 MET A N 1
ATOM 994 C CA . MET A 1 127 ? -1.683 1.303 6.105 1.00 91.81 127 MET A CA 1
ATOM 995 C C . MET A 1 127 ? -2.742 0.566 6.931 1.00 91.81 127 MET A C 1
ATOM 997 O O . MET A 1 127 ? -3.254 -0.461 6.494 1.00 91.81 127 MET A O 1
ATOM 1001 N N . LEU A 1 128 ? -3.154 1.133 8.065 1.00 91.94 128 LEU A N 1
ATOM 1002 C CA . LEU A 1 128 ? -4.202 0.581 8.925 1.00 91.94 128 LEU A CA 1
ATOM 1003 C C . LEU A 1 128 ? -5.548 0.472 8.204 1.00 91.94 128 LEU A C 1
ATOM 1005 O O . LEU A 1 128 ? -6.213 -0.557 8.298 1.00 91.94 128 LEU A O 1
ATOM 1009 N N . TRP A 1 129 ? -5.927 1.486 7.421 1.00 92.31 129 TRP A N 1
ATOM 1010 C CA . TRP A 1 129 ? -7.125 1.416 6.580 1.00 92.31 129 TRP A CA 1
ATOM 1011 C C . TRP A 1 129 ? -7.057 0.274 5.569 1.00 92.31 129 TRP A C 1
ATOM 1013 O O . TRP A 1 129 ? -8.022 -0.461 5.378 1.00 92.31 129 TRP A O 1
ATOM 1023 N N . THR A 1 130 ? -5.900 0.118 4.928 1.00 93.75 130 THR A N 1
ATOM 1024 C CA . THR A 1 130 ? -5.675 -0.936 3.935 1.00 93.75 130 THR A CA 1
ATOM 1025 C C . THR A 1 130 ? -5.755 -2.318 4.584 1.00 93.75 130 THR A C 1
ATOM 1027 O O . THR A 1 130 ? -6.403 -3.210 4.044 1.00 93.75 130 THR A O 1
ATOM 1030 N N . ASP A 1 131 ? -5.165 -2.486 5.769 1.00 93.69 131 ASP A N 1
ATOM 1031 C CA . ASP A 1 131 ? -5.232 -3.725 6.545 1.00 93.69 131 ASP A CA 1
ATOM 1032 C C . ASP A 1 131 ? -6.653 -4.041 7.026 1.00 93.69 131 ASP A C 1
ATOM 1034 O O . ASP A 1 131 ? -7.074 -5.197 6.974 1.00 93.69 131 ASP A O 1
ATOM 1038 N N . ARG A 1 132 ? -7.420 -3.027 7.435 1.00 93.31 132 ARG A N 1
ATOM 1039 C CA . ARG A 1 132 ? -8.825 -3.194 7.813 1.00 93.31 132 ARG A CA 1
ATOM 1040 C C . ARG A 1 132 ? -9.653 -3.735 6.651 1.00 93.31 132 ARG A C 1
ATOM 1042 O O . ARG A 1 132 ? -10.302 -4.769 6.791 1.00 93.31 132 ARG A O 1
ATOM 1049 N N . VAL A 1 133 ? -9.572 -3.080 5.492 1.00 94.50 133 VAL A N 1
ATOM 1050 C CA . VAL A 1 133 ? -10.277 -3.512 4.275 1.00 94.50 133 VAL A CA 1
ATOM 1051 C C . VAL A 1 133 ? -9.823 -4.907 3.844 1.00 94.50 133 VAL A C 1
ATOM 1053 O O . VAL A 1 133 ? -10.657 -5.733 3.481 1.00 94.50 133 VAL A O 1
ATOM 1056 N N . ALA A 1 134 ? -8.520 -5.199 3.929 1.00 95.31 134 ALA A N 1
ATOM 1057 C CA . ALA A 1 134 ? -7.974 -6.522 3.638 1.00 95.31 134 ALA A CA 1
ATOM 1058 C C . ALA A 1 134 ? -8.610 -7.612 4.513 1.00 95.31 134 ALA A C 1
ATOM 1060 O O . ALA A 1 134 ? -9.058 -8.633 3.990 1.00 95.31 134 ALA A O 1
ATOM 1061 N N . ARG A 1 135 ? -8.679 -7.383 5.831 1.00 94.06 135 ARG A N 1
ATOM 1062 C CA . ARG A 1 135 ? -9.253 -8.326 6.801 1.00 94.06 135 ARG A CA 1
ATOM 1063 C C . ARG A 1 135 ? -10.747 -8.530 6.590 1.00 94.06 135 ARG A C 1
ATOM 1065 O O . ARG A 1 135 ? -11.186 -9.672 6.500 1.00 94.06 135 ARG A O 1
ATOM 1072 N N . ASP A 1 136 ? -11.504 -7.445 6.463 1.00 94.75 136 ASP A N 1
ATOM 1073 C CA . ASP A 1 136 ? -12.963 -7.510 6.343 1.00 94.75 136 ASP A CA 1
ATOM 1074 C C . ASP A 1 136 ? -13.407 -8.153 5.014 1.00 94.75 136 ASP A C 1
ATOM 1076 O O . ASP A 1 136 ? -14.416 -8.857 4.968 1.00 94.75 136 ASP A O 1
ATOM 1080 N N . LEU A 1 137 ? -12.650 -7.948 3.928 1.00 94.56 137 LEU A N 1
ATOM 1081 C CA . LEU A 1 137 ? -12.914 -8.582 2.631 1.00 94.56 137 LEU A CA 1
ATOM 1082 C C . LEU A 1 137 ? -12.233 -9.948 2.455 1.00 94.56 137 LEU A C 1
ATOM 1084 O O . LEU A 1 137 ? -12.514 -10.632 1.472 1.00 94.56 137 LEU A O 1
ATOM 1088 N N . GLY A 1 138 ? -11.341 -10.347 3.365 1.00 94.00 138 GLY A N 1
ATOM 1089 C CA . GLY A 1 138 ? -10.581 -11.595 3.267 1.00 94.00 138 GLY A CA 1
ATOM 1090 C C . GLY A 1 138 ? -9.599 -11.638 2.091 1.00 94.00 138 GLY A C 1
ATOM 1091 O O . GLY A 1 138 ? -9.369 -12.702 1.517 1.00 94.00 138 GLY A O 1
ATOM 1092 N N . ILE A 1 139 ? -9.031 -10.493 1.703 1.00 94.62 139 ILE A N 1
ATOM 1093 C CA . ILE A 1 139 ? -8.093 -10.376 0.576 1.00 94.62 139 ILE A CA 1
ATOM 1094 C C . ILE A 1 139 ? -6.670 -10.060 1.053 1.00 94.62 139 ILE A C 1
ATOM 1096 O O . ILE A 1 139 ? -6.491 -9.425 2.090 1.00 94.62 139 ILE A O 1
ATOM 1100 N N . PRO A 1 140 ? -5.623 -10.445 0.299 1.00 93.62 140 PRO A N 1
ATOM 1101 C CA . PRO A 1 140 ? -4.254 -10.104 0.671 1.00 93.62 140 PRO A CA 1
ATOM 1102 C C . PRO A 1 140 ? -4.020 -8.589 0.693 1.00 93.62 140 PRO A C 1
ATOM 1104 O O . PRO A 1 140 ? -4.384 -7.890 -0.253 1.00 93.62 140 PRO A O 1
ATOM 1107 N N . TYR A 1 141 ? -3.315 -8.103 1.719 1.00 92.94 141 TYR A N 1
ATOM 1108 C CA . TYR A 1 141 ? -3.023 -6.677 1.940 1.00 92.94 141 TYR A CA 1
ATOM 1109 C C . TYR A 1 141 ? -2.501 -5.948 0.687 1.00 92.94 141 TYR A C 1
ATOM 1111 O O . TYR A 1 141 ? -2.982 -4.881 0.321 1.00 92.94 141 TYR A O 1
ATOM 1119 N N . HIS A 1 142 ? -1.552 -6.554 -0.030 1.00 92.12 142 HIS A N 1
ATOM 1120 C CA . HIS A 1 142 ? -0.915 -5.965 -1.216 1.00 92.12 142 HIS A CA 1
ATOM 1121 C C . HIS A 1 142 ? -1.823 -5.910 -2.461 1.00 92.12 142 HIS A C 1
ATOM 1123 O O . HIS A 1 142 ? -1.450 -5.299 -3.463 1.00 92.12 142 HIS A O 1
ATOM 1129 N N . LYS A 1 143 ? -2.999 -6.553 -2.423 1.00 93.06 143 LYS A N 1
ATOM 1130 C CA . LYS A 1 143 ? -3.990 -6.539 -3.511 1.00 93.06 143 LYS A CA 1
ATOM 1131 C C . LYS A 1 143 ? -5.095 -5.514 -3.298 1.00 93.06 143 LYS A C 1
ATOM 1133 O O . LYS A 1 143 ? -5.870 -5.278 -4.222 1.00 93.06 143 LYS A O 1
ATOM 1138 N N . VAL A 1 144 ? -5.161 -4.895 -2.122 1.00 94.06 144 VAL A N 1
ATOM 1139 C CA . VAL A 1 144 ? -6.151 -3.862 -1.826 1.00 94.06 144 VAL A CA 1
ATOM 1140 C C . VAL A 1 144 ? -5.842 -2.610 -2.647 1.00 94.06 144 VAL A C 1
ATOM 1142 O O . VAL A 1 144 ? -4.806 -1.965 -2.479 1.00 94.06 144 VAL A O 1
ATOM 1145 N N . LYS A 1 145 ? -6.769 -2.241 -3.528 1.00 93.19 145 LYS A N 1
ATOM 1146 C CA . LYS A 1 145 ? -6.771 -0.980 -4.277 1.00 93.19 145 LYS A CA 1
ATOM 1147 C C . LYS A 1 145 ? -8.025 -0.185 -3.929 1.00 93.19 145 LYS A C 1
ATOM 1149 O O . LYS A 1 145 ? -8.840 -0.612 -3.118 1.00 93.19 145 LYS A O 1
ATOM 1154 N N . MET A 1 146 ? -8.175 0.988 -4.542 1.00 93.56 146 MET A N 1
ATOM 1155 C CA . MET A 1 146 ? -9.334 1.862 -4.334 1.00 93.56 146 MET A CA 1
ATOM 1156 C C . MET A 1 146 ? -10.675 1.142 -4.572 1.00 93.56 146 MET A C 1
ATOM 1158 O O . MET A 1 146 ? -11.602 1.320 -3.794 1.00 93.56 146 MET A O 1
ATOM 1162 N N . GLU A 1 147 ? -10.752 0.264 -5.574 1.00 95.19 147 GLU A N 1
ATOM 1163 C CA . GLU A 1 147 ? -11.952 -0.533 -5.885 1.00 95.19 147 GLU A CA 1
ATOM 1164 C C . GLU A 1 147 ? -12.439 -1.353 -4.678 1.00 95.19 147 GLU A C 1
ATOM 1166 O O . GLU A 1 147 ? -13.633 -1.427 -4.407 1.00 95.19 147 GLU A O 1
ATOM 1171 N N . GLN A 1 148 ? -11.513 -1.923 -3.905 1.00 96.12 148 GLN A N 1
ATOM 1172 C CA . GLN A 1 148 ? -11.836 -2.740 -2.737 1.00 96.12 148 GLN A CA 1
ATOM 1173 C C . GLN A 1 148 ? -12.333 -1.887 -1.567 1.00 96.12 148 GLN A C 1
ATOM 1175 O O . GLN A 1 148 ? -13.178 -2.339 -0.804 1.00 96.12 148 GLN A O 1
ATOM 1180 N N . PHE A 1 149 ? -11.881 -0.637 -1.441 1.00 94.69 149 PHE A N 1
ATOM 1181 C CA . PHE A 1 149 ? -12.466 0.300 -0.477 1.00 94.69 149 PHE A CA 1
ATOM 1182 C C . PHE A 1 149 ? -13.926 0.617 -0.826 1.00 94.69 149 PHE A C 1
ATOM 1184 O O . PHE A 1 149 ? -14.778 0.674 0.059 1.00 94.69 149 PHE A O 1
ATOM 1191 N N . GLU A 1 150 ? -14.230 0.793 -2.113 1.00 94.44 150 GLU A N 1
ATOM 1192 C CA . GLU A 1 150 ? -15.601 1.038 -2.571 1.00 94.44 150 GLU A CA 1
ATOM 1193 C C . GLU A 1 150 ? -16.488 -0.196 -2.384 1.00 94.44 150 GLU A C 1
ATOM 1195 O O . GLU A 1 150 ? -17.608 -0.067 -1.891 1.00 94.44 150 GLU A O 1
ATOM 1200 N N . GLU A 1 151 ? -15.980 -1.392 -2.696 1.00 95.56 151 GLU A N 1
ATOM 1201 C CA . GLU A 1 151 ? -16.676 -2.657 -2.438 1.00 95.56 151 GLU A CA 1
ATOM 1202 C C . GLU A 1 151 ? -16.953 -2.852 -0.943 1.00 95.56 151 GLU A C 1
ATOM 1204 O O . GLU A 1 151 ? -18.067 -3.204 -0.552 1.00 95.56 151 GLU A O 1
ATOM 1209 N N . TRP A 1 152 ? -15.958 -2.589 -0.096 1.00 95.75 152 TRP A N 1
ATOM 1210 C CA . TRP A 1 152 ? -16.094 -2.649 1.355 1.00 95.75 152 TRP A CA 1
ATOM 1211 C C . TRP A 1 152 ? -17.193 -1.699 1.850 1.00 95.75 152 TRP A C 1
ATOM 1213 O O . TRP A 1 152 ? -18.104 -2.111 2.569 1.00 95.75 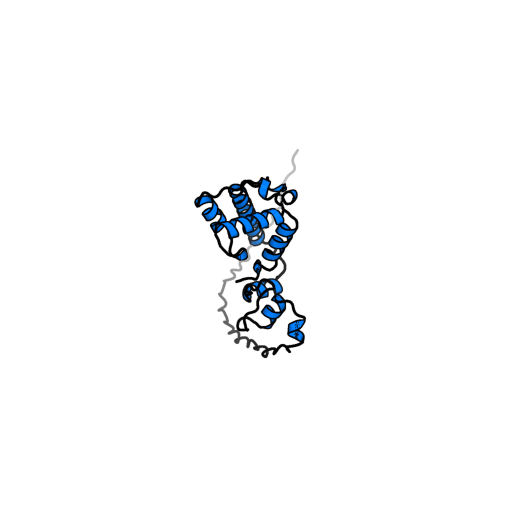152 TRP A O 1
ATOM 1223 N N . HIS A 1 153 ? -17.207 -0.455 1.373 1.00 93.69 153 HIS A N 1
ATOM 1224 C CA . HIS A 1 153 ? -18.263 0.496 1.715 1.00 93.69 153 HIS A CA 1
ATOM 1225 C C . HIS A 1 153 ? -19.650 0.058 1.203 1.00 93.69 153 HIS A C 1
ATOM 1227 O O . HIS A 1 153 ? -20.651 0.184 1.919 1.00 93.69 153 HIS A O 1
ATOM 1233 N N . ALA A 1 154 ? -19.715 -0.487 -0.018 1.00 94.44 154 ALA A N 1
ATOM 1234 C CA . ALA A 1 154 ? -20.941 -0.979 -0.647 1.00 94.44 154 ALA A CA 1
ATOM 1235 C C . ALA A 1 154 ? -21.529 -2.207 0.066 1.00 94.44 154 ALA A C 1
ATOM 12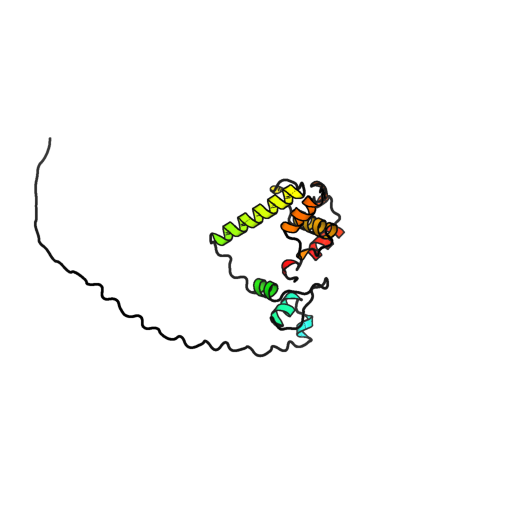37 O O . ALA A 1 154 ? -22.749 -2.347 0.129 1.00 94.44 154 ALA A O 1
ATOM 1238 N N . LYS A 1 155 ? -20.687 -3.056 0.670 1.00 93.69 155 LYS A N 1
ATOM 1239 C CA . LYS A 1 155 ? -21.112 -4.170 1.539 1.00 93.69 155 LYS A CA 1
ATOM 1240 C C . LYS A 1 155 ? -21.692 -3.715 2.883 1.00 93.69 155 LYS A C 1
ATOM 1242 O O . LYS A 1 155 ? -22.160 -4.547 3.653 1.00 93.69 155 LYS A O 1
ATOM 1247 N N . GLY A 1 156 ? -21.696 -2.410 3.158 1.00 92.50 156 GLY A N 1
ATOM 1248 C CA . GLY A 1 156 ? -22.301 -1.833 4.356 1.00 92.50 156 GLY A CA 1
ATOM 1249 C C . GLY A 1 156 ? -21.351 -1.726 5.544 1.00 92.50 156 GLY A C 1
ATOM 1250 O O . GLY A 1 156 ? -21.786 -1.300 6.613 1.00 92.50 156 GLY A O 1
ATOM 1251 N N . PHE A 1 157 ? -20.066 -2.050 5.374 1.00 91.75 157 PHE A N 1
ATOM 1252 C CA . PHE A 1 157 ? -19.080 -1.822 6.422 1.00 91.75 157 PHE A CA 1
ATOM 1253 C C . PHE A 1 157 ? -18.928 -0.320 6.706 1.00 91.75 157 PHE A C 1
ATOM 1255 O O . PHE A 1 157 ? -19.118 0.533 5.829 1.00 91.75 157 PHE A O 1
ATOM 1262 N N . ARG A 1 158 ? -18.637 0.011 7.965 1.00 87.50 158 ARG A N 1
ATOM 1263 C CA . ARG A 1 158 ? -18.447 1.381 8.449 1.00 87.50 158 ARG A CA 1
ATOM 1264 C C . ARG A 1 158 ? -17.209 1.428 9.325 1.00 87.50 158 ARG A C 1
ATOM 1266 O O . ARG A 1 158 ? -16.956 0.499 10.086 1.00 87.50 158 ARG A O 1
ATOM 1273 N N . ALA A 1 159 ? -16.457 2.509 9.187 1.00 84.19 159 ALA A N 1
ATOM 1274 C CA . ALA A 1 159 ? -15.236 2.771 9.928 1.00 84.19 159 ALA A CA 1
ATOM 1275 C C . ALA A 1 159 ? -15.439 4.024 10.772 1.00 84.19 159 ALA A C 1
ATOM 1277 O O . ALA A 1 159 ? -16.071 4.983 10.326 1.00 84.19 159 ALA A O 1
ATOM 1278 N N . ASN A 1 160 ? -14.872 4.011 11.973 1.00 80.56 160 ASN A N 1
ATOM 1279 C CA . ASN A 1 160 ? -14.744 5.205 12.790 1.00 80.56 160 ASN A CA 1
ATOM 1280 C C . ASN A 1 160 ? -13.342 5.767 12.557 1.00 80.56 160 ASN A C 1
ATOM 1282 O O . ASN A 1 160 ? -12.361 5.085 12.836 1.00 80.56 160 ASN A O 1
ATOM 1286 N N . GLY A 1 161 ? -13.220 7.000 12.063 1.00 72.50 161 GLY A N 1
ATOM 1287 C CA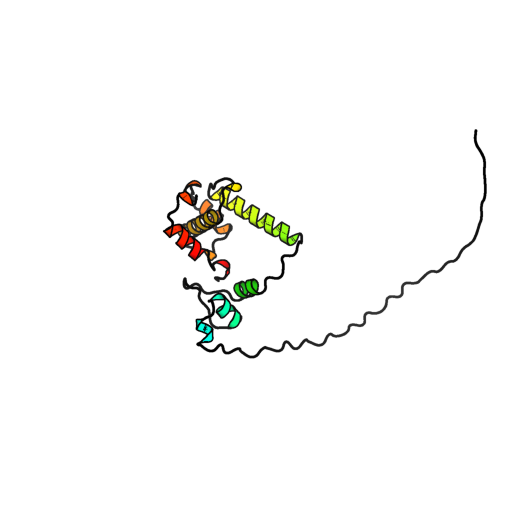 . GLY A 1 161 ? -11.911 7.587 11.746 1.00 72.50 161 GLY A CA 1
ATOM 1288 C C . GLY A 1 161 ? -10.924 7.602 12.915 1.00 72.50 161 GLY A C 1
ATOM 1289 O O . GLY A 1 161 ? -9.718 7.478 12.703 1.00 72.50 161 GLY A O 1
ATOM 1290 N N . GLU A 1 162 ? -11.438 7.695 14.143 1.00 76.00 162 GLU A N 1
ATOM 1291 C CA . GLU A 1 162 ? -10.653 7.705 15.381 1.00 76.00 162 GLU A CA 1
ATOM 1292 C C . GLU A 1 162 ? -9.990 6.352 15.703 1.00 76.00 162 GLU A C 1
ATOM 1294 O O . GLU A 1 162 ? -8.965 6.331 16.385 1.00 76.00 162 GLU A O 1
ATOM 1299 N N . GLU A 1 163 ? -10.502 5.234 15.166 1.00 76.75 163 GLU A N 1
ATOM 1300 C CA . GLU A 1 163 ? -9.922 3.882 15.323 1.00 76.75 163 GLU A CA 1
ATOM 1301 C C . GLU A 1 163 ? -8.503 3.800 14.739 1.00 76.75 163 GLU A C 1
ATOM 1303 O O . GLU A 1 163 ? -7.675 3.025 15.205 1.00 76.75 163 GLU A O 1
ATOM 1308 N N . PHE A 1 164 ? -8.202 4.618 13.727 1.00 79.50 164 PHE A N 1
ATOM 1309 C CA . PHE A 1 164 ? -6.981 4.503 12.920 1.00 79.50 164 PHE A CA 1
ATOM 1310 C C . PHE A 1 164 ? -5.947 5.596 13.208 1.00 79.50 164 PHE A C 1
ATOM 1312 O O . PHE A 1 164 ? -4.982 5.782 12.453 1.00 79.50 164 PHE A O 1
ATOM 1319 N N . ILE A 1 165 ? -6.149 6.350 14.288 1.00 75.88 165 ILE A N 1
ATOM 1320 C CA . ILE A 1 165 ? -5.152 7.288 14.796 1.00 75.88 165 ILE A CA 1
ATOM 1321 C C . ILE A 1 165 ? -4.039 6.456 15.431 1.00 75.88 165 ILE A C 1
ATOM 1323 O O . ILE A 1 165 ? -4.303 5.661 16.324 1.00 75.88 165 ILE A O 1
ATOM 1327 N N . ALA A 1 166 ? -2.789 6.646 14.996 1.00 71.31 166 ALA A N 1
ATOM 1328 C CA . ALA A 1 166 ? -1.658 5.830 15.452 1.00 71.31 166 ALA A CA 1
ATOM 1329 C C . ALA A 1 166 ? -1.518 5.786 16.988 1.00 71.31 166 ALA A C 1
ATOM 1331 O O . ALA A 1 166 ? -1.149 4.758 17.535 1.00 71.31 166 ALA A O 1
ATOM 1332 N N . ALA A 1 167 ? -1.880 6.863 17.695 1.00 76.56 167 ALA A N 1
ATOM 1333 C CA . ALA A 1 167 ? -1.880 6.903 19.160 1.00 76.56 167 ALA A CA 1
ATOM 1334 C C . ALA A 1 167 ? -2.858 5.907 19.820 1.00 76.56 167 ALA A C 1
ATOM 1336 O O . ALA A 1 167 ? -2.640 5.516 20.963 1.00 76.56 167 ALA A O 1
ATOM 1337 N N . ASN A 1 168 ? -3.912 5.498 19.111 1.00 81.12 168 ASN A N 1
ATOM 1338 C CA . ASN A 1 168 ? -4.939 4.577 19.600 1.00 81.12 168 ASN A CA 1
ATOM 1339 C C . ASN A 1 168 ? -4.639 3.111 19.250 1.00 81.12 168 ASN A C 1
ATOM 1341 O O . ASN A 1 168 ? -5.319 2.217 19.747 1.00 81.12 168 ASN A O 1
ATOM 1345 N N . VAL A 1 169 ? -3.641 2.857 18.398 1.00 84.12 169 VAL A N 1
ATOM 1346 C CA . VAL A 1 169 ? -3.284 1.514 17.926 1.00 84.12 169 VAL A CA 1
ATOM 1347 C C . VAL A 1 169 ? -2.088 0.995 18.709 1.00 84.12 169 VAL A C 1
ATOM 1349 O O . VAL A 1 169 ? -1.116 1.722 18.923 1.00 84.12 169 VAL A O 1
ATOM 1352 N N . SER A 1 170 ? -2.139 -0.273 19.114 1.00 89.38 170 SER A N 1
ATOM 1353 C CA . SER A 1 170 ? -1.048 -0.891 19.869 1.00 89.38 170 SER A CA 1
ATOM 1354 C C . SER A 1 170 ? 0.259 -0.940 19.053 1.00 89.38 170 SER A C 1
ATOM 1356 O O . SER A 1 170 ? 0.209 -1.084 17.828 1.00 89.38 170 SER A O 1
ATOM 1358 N N . PRO A 1 171 ? 1.442 -0.856 19.692 1.00 89.56 171 PRO A N 1
ATOM 1359 C CA . PRO A 1 171 ? 2.719 -0.962 18.981 1.00 89.56 171 PRO A CA 1
ATOM 1360 C C . PRO A 1 171 ? 2.856 -2.266 18.181 1.00 89.56 171 PRO A C 1
ATOM 1362 O O . PRO A 1 171 ? 3.307 -2.240 17.045 1.00 89.56 171 PRO A O 1
ATOM 1365 N N . GLU A 1 172 ? 2.378 -3.389 18.725 1.00 90.38 172 GLU A N 1
ATOM 1366 C CA . GLU A 1 172 ? 2.420 -4.695 18.050 1.00 90.38 172 GLU A CA 1
ATOM 1367 C C . GLU A 1 172 ? 1.605 -4.705 16.748 1.00 90.38 172 GLU A C 1
ATOM 1369 O O . GLU A 1 172 ? 2.016 -5.280 15.739 1.00 90.38 172 GLU A O 1
ATOM 1374 N N . GLU A 1 173 ? 0.446 -4.043 16.736 1.00 89.69 173 GLU A N 1
ATOM 1375 C CA . GLU A 1 173 ? -0.355 -3.900 15.522 1.00 89.69 173 GLU A CA 1
ATOM 1376 C C . GLU A 1 173 ? 0.296 -2.959 14.512 1.00 89.69 173 GLU A C 1
ATOM 1378 O O . GLU A 1 173 ? 0.230 -3.230 13.310 1.00 89.69 173 GLU A O 1
ATOM 1383 N N . GLN A 1 174 ? 0.932 -1.882 14.979 1.00 90.56 174 GLN A N 1
ATOM 1384 C CA . GLN A 1 174 ? 1.691 -0.980 14.115 1.00 90.56 174 GLN A CA 1
ATOM 1385 C C . GLN A 1 174 ? 2.857 -1.712 13.447 1.00 90.56 174 GLN A C 1
ATOM 1387 O O . GLN A 1 174 ? 3.029 -1.585 12.233 1.00 90.56 174 GLN A O 1
ATOM 1392 N N . ASP A 1 175 ? 3.606 -2.517 14.201 1.00 91.62 175 ASP A N 1
ATOM 1393 C CA . ASP A 1 175 ? 4.716 -3.319 13.685 1.00 91.62 175 ASP A CA 1
ATOM 1394 C 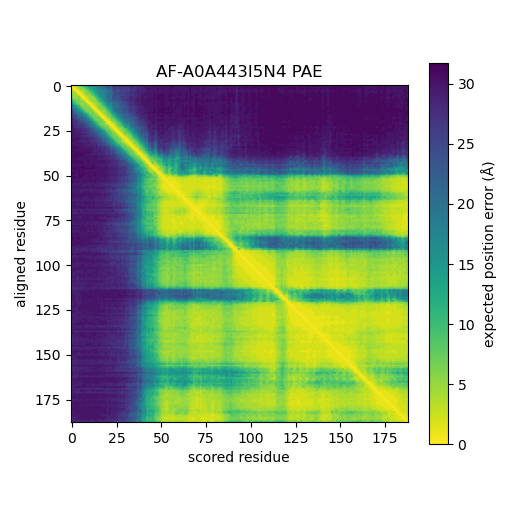C . ASP A 1 175 ? 4.211 -4.346 12.667 1.00 91.62 175 ASP A C 1
ATOM 1396 O O . ASP A 1 175 ? 4.680 -4.375 11.530 1.00 91.62 175 ASP A O 1
ATOM 1400 N N . ARG A 1 176 ? 3.150 -5.096 12.997 1.00 92.50 176 ARG A N 1
ATOM 1401 C CA . ARG A 1 176 ? 2.533 -6.061 12.070 1.00 92.50 176 ARG A CA 1
ATOM 1402 C C . ARG A 1 176 ? 2.100 -5.407 10.758 1.00 92.50 176 ARG A C 1
ATOM 1404 O O . ARG A 1 176 ? 2.305 -5.963 9.678 1.00 92.50 176 ARG A O 1
ATOM 1411 N N . VAL A 1 177 ? 1.442 -4.251 10.830 1.00 92.38 177 VAL A N 1
ATOM 1412 C CA . VAL A 1 177 ? 0.968 -3.534 9.638 1.00 92.38 177 VAL A CA 1
ATOM 1413 C C . VAL A 1 177 ? 2.141 -2.950 8.851 1.00 92.38 177 VAL A C 1
ATOM 1415 O O . VAL A 1 177 ? 2.108 -2.952 7.620 1.00 92.38 177 VAL A O 1
ATOM 1418 N N . THR A 1 178 ? 3.203 -2.528 9.534 1.00 92.00 178 THR A N 1
ATOM 1419 C CA . THR A 1 178 ? 4.451 -2.085 8.905 1.00 92.00 178 THR A CA 1
ATOM 1420 C C . THR A 1 178 ? 5.136 -3.228 8.165 1.00 92.00 178 THR A C 1
ATOM 1422 O O . THR A 1 178 ? 5.528 -3.045 7.012 1.00 92.00 178 THR A O 1
ATOM 1425 N N . ASP A 1 179 ? 5.208 -4.422 8.748 1.00 90.94 179 ASP A N 1
ATOM 1426 C CA . ASP A 1 179 ? 5.755 -5.620 8.098 1.00 90.94 179 ASP 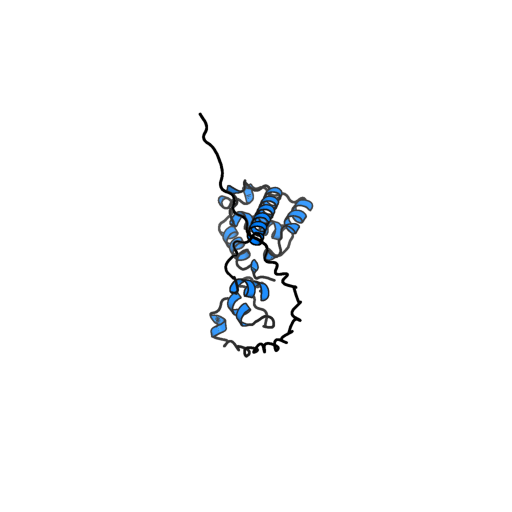A CA 1
ATOM 1427 C C . ASP A 1 179 ? 4.916 -6.025 6.879 1.00 90.94 179 ASP A C 1
ATOM 1429 O O . ASP A 1 179 ? 5.437 -6.318 5.797 1.00 90.94 179 ASP A O 1
ATOM 1433 N N . LEU A 1 180 ? 3.587 -5.956 7.002 1.00 90.50 180 LEU A N 1
ATOM 1434 C CA . LEU A 1 180 ? 2.681 -6.181 5.877 1.00 90.50 180 LEU A CA 1
ATOM 1435 C C . LEU A 1 180 ? 2.850 -5.133 4.778 1.00 90.50 180 LEU A C 1
ATOM 1437 O O . LEU A 1 180 ? 2.774 -5.482 3.600 1.00 90.50 180 LEU A O 1
ATOM 1441 N N . ALA A 1 181 ? 3.077 -3.869 5.120 1.00 89.94 181 ALA A N 1
ATOM 1442 C CA . ALA A 1 181 ? 3.308 -2.815 4.143 1.00 89.94 181 ALA A CA 1
ATOM 1443 C C . ALA A 1 181 ? 4.692 -2.935 3.487 1.00 89.94 181 ALA A C 1
ATOM 1445 O O . ALA A 1 181 ? 4.833 -2.680 2.284 1.00 89.94 181 ALA A O 1
ATOM 1446 N N . THR A 1 182 ? 5.698 -3.366 4.243 1.00 88.19 182 THR A N 1
ATOM 1447 C CA . THR A 1 182 ? 7.075 -3.538 3.782 1.00 88.19 182 THR A CA 1
ATOM 1448 C C . THR A 1 182 ? 7.137 -4.622 2.712 1.00 88.19 182 THR A C 1
ATOM 1450 O O . THR A 1 182 ? 6.615 -5.720 2.868 1.00 88.19 182 THR A O 1
ATOM 1453 N N . GLY A 1 183 ? 7.706 -4.291 1.551 1.00 83.94 183 GLY A N 1
ATOM 1454 C CA . GLY A 1 183 ? 7.784 -5.212 0.412 1.00 83.94 183 GLY A CA 1
ATOM 1455 C C . GLY A 1 183 ? 6.455 -5.480 -0.308 1.00 83.94 183 GLY A C 1
ATOM 1456 O O . GLY A 1 183 ? 6.469 -6.098 -1.371 1.00 83.94 183 GLY A O 1
ATOM 1457 N N . SER A 1 184 ? 5.315 -4.965 0.178 1.00 88.62 184 SER A N 1
ATOM 1458 C CA . SER A 1 184 ? 3.995 -5.170 -0.450 1.00 88.62 184 SER A CA 1
ATOM 1459 C C . SER A 1 184 ? 3.965 -4.791 -1.933 1.00 88.62 184 SER A C 1
ATOM 1461 O O . SER A 1 184 ? 3.375 -5.501 -2.743 1.00 88.62 184 SER A O 1
ATOM 1463 N N . ALA A 1 185 ? 4.675 -3.724 -2.307 1.00 87.88 185 ALA A N 1
ATOM 1464 C CA . ALA A 1 185 ? 4.792 -3.253 -3.684 1.00 87.88 185 ALA A CA 1
ATOM 1465 C C . ALA A 1 185 ? 5.512 -4.241 -4.623 1.00 87.88 185 ALA A C 1
ATOM 1467 O O . ALA A 1 185 ? 5.389 -4.119 -5.842 1.00 87.88 185 ALA A O 1
ATOM 1468 N N . PHE A 1 186 ? 6.269 -5.195 -4.080 1.00 90.94 186 PHE A N 1
ATOM 1469 C CA . PHE A 1 186 ? 7.023 -6.190 -4.841 1.00 90.94 186 PHE A CA 1
ATOM 1470 C C . PHE A 1 186 ? 6.331 -7.548 -4.903 1.00 90.94 186 PHE A C 1
ATOM 1472 O O . PHE A 1 186 ? 6.742 -8.380 -5.702 1.00 90.94 186 PHE A O 1
ATOM 1479 N N . ARG A 1 187 ? 5.284 -7.779 -4.107 1.00 92.94 187 ARG A N 1
ATOM 1480 C CA . ARG A 1 187 ? 4.511 -9.031 -4.117 1.00 92.94 187 ARG A CA 1
ATOM 1481 C C . ARG A 1 187 ? 3.668 -9.141 -5.384 1.00 92.94 187 ARG A C 1
ATOM 1483 O O . ARG A 1 187 ? 3.276 -8.109 -5.932 1.00 92.94 187 ARG A O 1
ATOM 1490 N N . LYS A 1 188 ? 3.390 -10.361 -5.848 1.00 88.75 188 LYS A N 1
ATOM 1491 C CA . LYS A 1 188 ? 2.581 -10.625 -7.054 1.00 88.75 188 LYS A CA 1
ATOM 1492 C C . LYS A 1 188 ? 1.111 -10.218 -6.920 1.00 88.75 188 LYS A C 1
ATOM 1494 O O . LYS A 1 188 ? 0.360 -10.820 -6.121 1.00 88.75 188 LYS A O 1
#

Organism: Byssochlamys spectabilis (NCBI:txid264951)

Sequence (188 aa):
MPPKTRGGSTRTRGGSTKTNAPKKGRITKRAPNKRTTKPDTVISSRQARELSPEELCFLRGPNGPPTYDHLGYELDYHKVAGSFCRRGRPGTQAYTDMLERDEREKNRKADIMGGPEWNQRSAMTLMLWTDRVARDLGIPYHKVKMEQFEEWHAKGFRANGEEFIAANVSPEEQDRVTDLATGSAFRK

Secondary structure (DSSP, 8-state):
-----------------------------PPP------------TTGGGTS-HHHHHHHH-TTSPP-B-TTSPBB-HHHHHHHHT-PPPP-SHHHHHHHHHHHHHHHHHHHHHTPPPGGG--HHHHHHHHHHHHHHHT--GGG--HHHHHHHHHTT----GGGG-GGGS-HHHHHHHHHHHTTGGGB-

Foldseek 3Di:
DDDDDDDDDDDDDDDDDDDDDDDDDDPDPDDPDPPPPDPLPPPDPVNCVVDALLRNLQSLDQPGDWGAHPVGFTFHNVLSVCVVPDDPDDPDPVVVVVVVVVVVLVVLLCVLQVADPPVQDDPQLVLVSLVVLCVVVVHQSLPDGSVSSVVCVVVVDYHDNVCSRPVNDDPVVSVVSVVSVVCSSGGD

Radius of gyration: 30.84 Å; Cα contacts (8 Å, |Δi|>4): 128; chains: 1; bounding box: 49×96×77 Å

Solvent-accessible surface area (backbone atoms only — not comparable to full-atom values): 12003 Å² total; per-residue (Å²): 138,87,87,85,85,89,83,88,84,89,81,82,90,83,88,78,89,79,79,88,76,85,80,79,84,78,83,74,82,74,74,84,79,80,76,75,76,73,75,86,77,79,74,52,77,71,64,62,72,77,48,52,52,61,55,49,31,50,68,50,41,88,87,37,82,92,33,49,46,99,88,66,46,48,52,29,41,67,50,38,44,52,61,78,61,67,67,81,84,64,99,41,70,72,48,54,55,48,52,53,48,54,49,52,53,54,50,54,52,30,68,67,36,49,38,69,62,80,94,71,61,47,74,65,30,56,46,48,53,42,46,49,50,14,61,79,70,72,45,63,57,71,73,61,48,73,69,52,54,52,52,45,47,72,73,66,58,82,50,63,28,72,70,46,39,69,92,71,46,54,68,70,57,52,50,53,47,47,57,56,57,55,67,24,83,28,44,110

Mean predicted aligned error: 14.84 Å

pLDDT: mean 75.58, std 20.76, range [33.38, 96.12]